Protein 8J70 (pdb70)

Solvent-accessible surface area: 10644 Å² total; per-residue (Å²): 189,36,94,36,161,24,97,88,0,64,1,50,0,46,72,33,149,8,70,0,38,24,156,76,0,98,113,10,44,139,46,97,0,0,56,17,188,92,34,128,73,24,15,0,64,67,0,3,97,114,10,57,65,48,220,62,179,60,15,34,75,11,0,86,1,43,59,87,9,0,54,32,0,27,70,53,69,50,12,41,67,2,88,170,157,190,39,96,38,137,26,97,86,0,70,1,53,2,49,77,35,156,7,78,0,36,26,171,67,1,118,116,13,49,137,46,94,0,0,51,14,173,94,34,126,79,27,14,0,65,66,0,3,97,102,9,66,66,49,233,63,178,49,14,34,72,13,0,102,1,43,57,93,20,0,92,35,0,27,56,52,53,52,6,67,72,5,95,153,109,228,270

InterPro domains:
  IPR000770 SAND domain [PF01342] (584-660)
  IPR000770 SAND domain [PS50864] (580-661)
  IPR000770 SAND domain [SM00258] (588-661)
  IPR001487 Bromodomain [PF00439] (793-835)
  IPR001487 Bromodomain [PS50014] (795-829)
  IPR001487 Bromodomain [SM00297] (756-859)
  IPR001965 Zinc finger, PHD-type [SM00249] (692-734)
  IPR004865 HSR domain [PF03172] (40-136)
  IPR004865 HSR domain [PS51414] (22-138)
  IPR010919 SAND-like domain superfamily [G3DSA:3.10.390.10] (579-674)
  IPR010919 SAND-like domain superfamily [SSF63763] (575-665)
  IPR011011 Zinc finger, FYVE/PHD-type [SSF57903] (679-740)
  IPR013083 Zinc finger, RING/FYVE/PHD-type [G3DSA:3.30.40.10] (686-739)
  IPR019786 Zinc finger, PHD-type, conserved site [PS01359] (693-733)
  IPR019787 Zinc finger, PHD-finger [PF00628] (693-733)
  IPR019787 Zinc finger, PHD-finger [PS50016] (690-736)
  IPR030411 Nuclear body protein Sp140, bromodomain [cd05501] (757-860)
  IPR036427 Bromodomain-like superfamily [G3DSA:1.20.920.10] (744-865)
  IPR036427 Bromodomain-like superfamily [SSF47370] (753-860)
  IPR043563 Nuclear body protein Sp110/Sp140/Sp140L-like [PTHR46386] (31-863)

Secondary structure (DSSP, 8-state):
---TTSSEEEEEETTEEEEEEHHHHTT-TTS--EE-TTS-EE-HHHHHHHTT-GGG--HHHHSEETTEEHHHHHHTTSS--PPP-/---TTSSEEEEEETTEEEEEEHHHHTT-TTS--EE-TTS-EE-HHHHHHHTT-GGG--HHHHSEETTEEHHHHHHTTSS--PPPPP-

Structure (mmCIF, N/CA/C/O backbone):
data_8J70
#
_entry.id   8J70
#
_cell.length_a   76.629
_cell.length_b   119.071
_cell.length_c   64.679
_cell.angle_alpha   90.00
_cell.angle_beta   90.00
_cell.angle_gamma   90.00
#
_symmetry.space_group_name_H-M   'C 2 2 21'
#
loop_
_entity.id
_entity.type
_entity.pdbx_description
1 polymer 'Nuclear body protein SP140'
2 polymer "DNA (5'-D(*GP*GP*GP*CP*GP*GP*CP*CP*GP*CP*CP*CP*T)-3')"
3 non-polymer selenourea
4 water water
#
loop_
_atom_site.group_PDB
_atom_site.id
_atom_site.type_symbol
_atom_site.label_atom_id
_atom_site.label_alt_id
_atom_site.label_comp_id
_atom_site.label_asym_id
_atom_site.label_entity_id
_atom_site.label_seq_id
_atom_site.pdbx_PDB_ins_code
_atom_site.Cartn_x
_atom_site.Cartn_y
_atom_site.Cartn_z
_atom_site.occupancy
_atom_site.B_iso_or_equiv
_atom_site.auth_seq_id
_atom_site.auth_comp_id
_atom_site.auth_asym_id
_atom_site.auth_atom_id
_atom_site.pdbx_PDB_model_num
ATOM 1 N N . THR A 1 8 ? -42.130 -15.764 -0.889 1.00 76.61 582 THR A N 1
ATOM 2 C CA . THR A 1 8 ? -42.110 -14.333 -1.176 1.00 79.15 582 THR A CA 1
ATOM 3 C C . THR A 1 8 ? -41.989 -13.512 0.111 1.00 74.36 582 THR A C 1
ATOM 4 O O . THR A 1 8 ? -42.740 -13.718 1.066 1.00 78.80 582 THR A O 1
ATOM 8 N N . VAL A 1 9 ? -41.040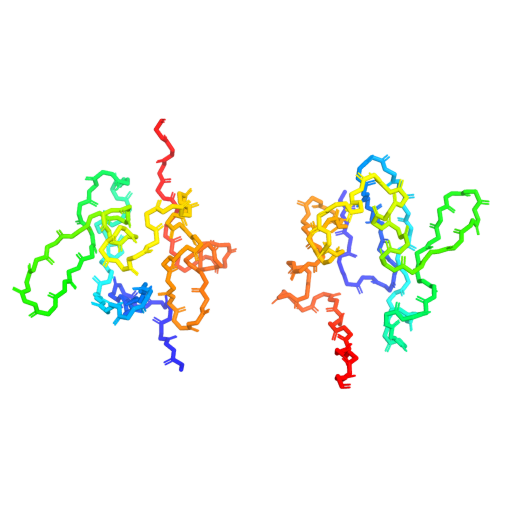 -12.578 0.119 1.00 63.08 583 VAL A N 1
ATOM 9 C CA . VAL A 1 9 ? -40.717 -11.763 1.286 1.00 54.26 583 VAL A CA 1
ATOM 10 C C . VAL A 1 9 ? -40.717 -10.296 0.873 1.00 55.71 583 VAL A C 1
ATOM 11 O O . VAL A 1 9 ? -40.217 -9.951 -0.202 1.00 59.21 583 VAL A O 1
ATOM 15 N N . ASP A 1 10 ? -41.267 -9.430 1.726 1.00 57.24 584 ASP A N 1
ATOM 16 C CA . ASP A 1 10 ? -41.233 -7.988 1.470 1.00 57.14 584 ASP A CA 1
ATOM 17 C C . ASP A 1 10 ? -39.839 -7.471 1.810 1.00 50.51 584 ASP A C 1
ATOM 18 O O . ASP A 1 10 ? -39.538 -7.129 2.951 1.00 46.14 584 ASP A O 1
ATOM 23 N N . PHE A 1 11 ? -38.976 -7.417 0.794 1.00 44.02 585 PHE A N 1
ATOM 24 C CA . PHE A 1 11 ? -37.601 -6.970 0.983 1.00 37.99 585 PHE A CA 1
ATOM 25 C C . PHE A 1 11 ? -37.518 -5.519 1.434 1.00 43.32 585 PHE A C 1
ATOM 26 O O . PHE A 1 11 ? -36.445 -5.074 1.854 1.00 47.15 585 PHE A O 1
ATOM 34 N N . LYS A 1 12 ? -38.602 -4.763 1.323 1.00 45.06 586 LYS A N 1
ATOM 35 C CA . LYS A 1 12 ? -38.583 -3.362 1.712 1.00 44.53 586 LYS A CA 1
ATOM 36 C C . LYS A 1 12 ? -39.023 -3.146 3.153 1.00 45.64 586 LYS A C 1
ATOM 37 O O . LYS A 1 12 ? -39.086 -1.993 3.596 1.00 53.18 586 LYS A O 1
ATOM 43 N N . ALA A 1 13 ? -39.334 -4.222 3.895 1.00 40.74 587 ALA A N 1
ATOM 44 C CA . ALA A 1 13 ? -39.707 -4.076 5.297 1.00 48.73 587 ALA A CA 1
ATOM 45 C C . ALA A 1 13 ? -38.486 -3.753 6.156 1.00 53.24 587 ALA A C 1
ATOM 46 O O . ALA A 1 13 ? -37.381 -4.225 5.881 1.00 57.64 587 ALA A O 1
ATOM 48 N N . PRO A 1 14 ? -38.664 -2.966 7.219 1.00 50.51 588 PRO A N 1
ATOM 49 C CA . PRO A 1 14 ? -37.536 -2.700 8.125 1.00 41.86 588 PRO A CA 1
ATOM 50 C C . PRO A 1 14 ? -37.113 -3.910 8.930 1.00 45.02 588 PRO A C 1
ATOM 51 O O . PRO A 1 14 ? -35.994 -3.929 9.459 1.00 48.72 588 PRO A O 1
ATOM 55 N N . LEU A 1 15 ? -37.989 -4.892 9.074 1.00 34.25 589 LEU A N 1
ATOM 56 C CA . LEU A 1 15 ? -37.691 -6.141 9.747 1.00 31.04 589 LEU A CA 1
ATOM 57 C C . LEU A 1 15 ? -37.722 -7.223 8.681 1.00 44.50 589 LEU A C 1
ATOM 58 O O . LEU A 1 15 ? -38.689 -7.312 7.916 1.00 53.83 589 LEU A O 1
ATOM 63 N N . LEU A 1 16 ? -36.669 -8.025 8.607 1.00 32.29 590 LEU A N 1
ATOM 64 C CA . LEU A 1 16 ? -36.601 -9.027 7.550 1.00 27.01 590 LEU A CA 1
ATOM 65 C C . LEU A 1 16 ? -36.412 -10.413 8.160 1.00 27.57 590 LEU A C 1
ATOM 66 O O . LEU A 1 16 ? -35.499 -10.599 8.970 1.00 30.47 590 LEU A O 1
ATOM 71 N N . PRO A 1 17 ? -37.222 -11.402 7.789 1.00 29.60 591 PRO A N 1
ATOM 72 C CA . PRO A 1 17 ? -36.948 -12.785 8.218 1.00 28.49 591 PRO A CA 1
ATOM 73 C C . PRO A 1 17 ? -35.739 -13.339 7.478 1.00 33.44 591 PRO A C 1
ATOM 74 O O . PRO A 1 17 ? -35.727 -13.406 6.245 1.00 35.68 591 PRO A O 1
ATOM 78 N N . VAL A 1 18 ? -34.709 -13.720 8.225 1.00 28.88 592 VAL A N 1
ATOM 79 C CA . VAL A 1 18 ? -33.513 -14.290 7.615 1.00 25.19 592 VAL A CA 1
ATOM 80 C C . VAL A 1 18 ? -33.301 -15.713 8.124 1.00 31.18 592 VAL A C 1
ATOM 81 O O . VAL A 1 18 ? -33.875 -16.135 9.132 1.00 30.35 592 VAL A O 1
ATOM 85 N N . THR A 1 19 ? -32.465 -16.460 7.401 1.00 26.85 593 THR A N 1
ATOM 86 C CA . THR A 1 19 ? -32.152 -17.835 7.758 1.00 27.61 593 THR A CA 1
ATOM 87 C C . THR A 1 19 ? -30.665 -18.079 7.575 1.00 31.95 593 THR A C 1
ATOM 88 O O . THR A 1 19 ? -29.990 -17.422 6.779 1.00 31.16 593 THR A O 1
ATOM 92 N N . CYS A 1 20 ? -30.149 -19.045 8.323 1.00 27.33 594 CYS A N 1
ATOM 93 C CA . CYS A 1 20 ? -28.796 -19.509 8.058 1.00 26.75 594 CYS A CA 1
ATOM 94 C C . CYS A 1 20 ? -28.733 -20.942 8.549 1.00 33.11 594 CYS A C 1
ATOM 95 O O . CYS A 1 20 ? -28.968 -21.196 9.735 1.00 32.25 594 CYS A O 1
ATOM 98 N N . GLY A 1 21 ? -28.493 -21.885 7.636 1.00 29.87 595 GLY A N 1
ATOM 99 C CA . GLY A 1 21 ? -28.624 -23.270 8.070 1.00 34.54 595 GLY A CA 1
ATOM 100 C C . GLY A 1 21 ? -30.061 -23.504 8.494 1.00 38.61 595 GLY A C 1
ATOM 101 O O . GLY A 1 21 ? -30.999 -22.985 7.886 1.00 44.60 595 GLY A O 1
ATOM 102 N N . GLY A 1 22 ? -30.251 -24.265 9.561 1.00 43.71 596 GLY A N 1
ATOM 103 C CA . GLY A 1 22 ? -31.621 -24.429 10.008 1.00 48.89 596 GLY A CA 1
ATOM 104 C C . GLY A 1 22 ? -32.188 -23.306 10.854 1.00 43.54 596 GLY A C 1
ATOM 105 O O . GLY A 1 22 ? -33.339 -23.392 11.293 1.00 45.82 596 GLY A O 1
ATOM 106 N N . VAL A 1 23 ? -31.427 -22.239 11.078 1.00 31.87 597 VAL A N 1
ATOM 107 C CA . VAL A 1 23 ? -31.765 -21.245 12.095 1.00 29.89 597 VAL A CA 1
ATOM 108 C C . VAL A 1 23 ? -32.480 -20.086 11.432 1.00 34.38 597 VAL A C 1
ATOM 109 O O . VAL A 1 23 ? -32.051 -19.624 10.366 1.00 31.05 597 VAL A O 1
ATOM 113 N N . LYS A 1 24 ? -33.547 -19.594 12.078 1.00 28.78 598 LYS A N 1
ATOM 114 C CA . LYS A 1 24 ? -34.311 -18.440 11.611 1.00 30.87 598 LYS A CA 1
ATOM 115 C C . LYS A 1 24 ? -34.177 -17.283 12.594 1.00 30.80 598 LYS A C 1
ATOM 116 O O . LYS A 1 24 ? -33.955 -17.490 13.786 1.00 29.63 598 LYS A O 1
ATOM 122 N N . GLY A 1 25 ? -34.327 -16.063 12.093 1.00 24.91 599 GLY A N 1
ATOM 123 C CA . GLY A 1 25 ? -34.336 -14.915 12.985 1.00 21.55 599 GLY A CA 1
ATOM 124 C C . GLY A 1 25 ? -34.833 -13.725 12.198 1.00 24.20 599 GLY A C 1
ATOM 125 O O . GLY A 1 25 ? -35.131 -13.831 11.007 1.00 27.73 599 GLY A O 1
ATOM 126 N N . ILE A 1 26 ? -34.978 -12.598 12.896 1.00 23.10 600 ILE A N 1
ATOM 127 C CA . ILE A 1 26 ? -35.444 -11.358 12.286 1.00 26.61 600 ILE A CA 1
ATOM 128 C C . ILE A 1 26 ? -34.266 -10.392 12.248 1.00 28.27 600 ILE A C 1
ATOM 129 O O . ILE A 1 26 ? -33.651 -10.112 13.282 1.00 27.18 600 ILE A O 1
ATOM 134 N N . LEU A 1 27 ? -33.945 -9.889 11.058 1.00 28.36 601 LEU A N 1
ATOM 135 C CA . LEU A 1 27 ? -32.899 -8.897 10.895 1.00 27.46 601 LEU A CA 1
ATOM 136 C C . LEU A 1 27 ? -33.519 -7.511 10.983 1.00 33.77 601 LEU A C 1
ATOM 137 O O . LEU A 1 27 ? -34.462 -7.201 10.246 1.00 31.50 601 LEU A O 1
ATOM 142 N N . HIS A 1 28 ? -32.953 -6.678 11.844 1.00 25.92 602 HIS A N 1
ATOM 143 C CA . HIS A 1 28 ? -33.387 -5.299 12.049 1.00 30.69 602 HIS A CA 1
ATOM 144 C C . HIS A 1 28 ? -32.494 -4.389 11.204 1.00 28.54 602 HIS A C 1
ATOM 145 O O . HIS A 1 28 ? -31.316 -4.195 11.515 1.00 32.35 602 HIS A O 1
ATOM 152 N N . LYS A 1 29 ? -33.053 -3.853 10.113 1.00 30.15 603 LYS A N 1
ATOM 153 C CA . LYS A 1 29 ? -32.255 -3.047 9.192 1.00 31.70 603 LYS A CA 1
ATOM 154 C C . LYS A 1 29 ? -31.610 -1.852 9.881 1.00 37.81 603 LYS A C 1
ATOM 155 O O . LYS A 1 29 ? -30.462 -1.506 9.578 1.00 37.86 603 LYS A O 1
ATOM 161 N N . LYS A 1 30 ? -32.340 -1.174 10.779 1.00 37.69 604 LYS A N 1
ATOM 162 C CA . LYS A 1 30 ? -31.767 0.031 11.369 1.00 43.26 604 LYS A CA 1
ATOM 163 C C . LYS A 1 30 ? -30.602 -0.304 12.286 1.00 38.06 604 LYS A C 1
ATOM 164 O O . LYS A 1 30 ? -29.711 0.529 12.486 1.00 39.11 604 LYS A O 1
ATOM 170 N N . LYS A 1 31 ? -30.580 -1.515 12.844 1.00 33.87 605 LYS A N 1
ATOM 171 C CA . LYS A 1 31 ? -29.405 -1.908 13.604 1.00 39.07 605 LYS A CA 1
ATOM 172 C C . LYS A 1 31 ? -28.254 -2.287 12.677 1.00 38.73 605 LYS A C 1
ATOM 173 O O . LYS A 1 31 ? -27.103 -1.911 12.932 1.00 33.63 605 LYS A O 1
ATOM 179 N N . LEU A 1 32 ? -28.545 -2.995 11.580 1.00 32.24 606 LEU A N 1
ATOM 180 C CA . LEU A 1 32 ? -27.483 -3.388 10.662 1.00 34.29 606 LEU A CA 1
ATOM 181 C C . LEU A 1 32 ? -26.743 -2.172 10.123 1.00 37.11 606 LEU A C 1
ATOM 182 O O . LEU A 1 32 ? -25.509 -2.189 10.022 1.00 34.38 606 LEU A O 1
ATOM 187 N N . GLN A 1 33 ? -27.488 -1.119 9.751 1.00 35.22 607 GLN A N 1
ATOM 188 C CA . GLN A 1 33 ? -26.927 0.135 9.251 1.00 38.84 607 GLN A CA 1
ATOM 189 C C . GLN A 1 33 ? -25.749 0.614 10.081 1.00 42.62 607 GLN A C 1
ATOM 190 O O . GLN A 1 33 ? -24.858 1.304 9.564 1.00 42.66 607 GLN A O 1
ATOM 196 N N . GLN A 1 34 ? -25.786 0.338 11.385 1.00 40.52 608 GLN A N 1
ATOM 197 C CA . GLN A 1 34 ? -24.841 0.962 12.308 1.00 36.12 608 GLN A CA 1
ATOM 198 C C . GLN A 1 34 ? -23.448 0.366 12.183 1.00 43.40 608 GLN A C 1
ATOM 199 O O . GLN A 1 34 ? -22.472 1.035 12.523 1.00 48.78 608 GLN A O 1
ATOM 205 N N . GLY A 1 35 ? -23.332 -0.853 11.680 1.00 39.33 609 GLY A N 1
ATOM 206 C CA . GLY A 1 35 ? -22.043 -1.500 11.515 1.00 38.14 609 GLY A CA 1
ATOM 207 C C . GLY A 1 35 ? -22.121 -2.984 11.822 1.00 36.83 609 GLY A C 1
ATOM 208 O O . GLY A 1 35 ? -23.047 -3.469 12.476 1.00 36.15 609 GLY A O 1
ATOM 209 N N . ILE A 1 36 ? -21.103 -3.718 11.356 1.00 39.74 610 ILE A N 1
ATOM 210 C CA . ILE A 1 36 ? -21.101 -5.177 11.469 1.00 37.69 610 ILE A CA 1
ATOM 211 C C . ILE A 1 36 ? -20.860 -5.691 12.879 1.00 43.81 610 ILE A C 1
ATOM 212 O O . ILE A 1 36 ? -21.098 -6.876 13.137 1.00 39.18 610 ILE A O 1
ATOM 217 N N . LEU A 1 37 ? -20.374 -4.857 13.799 1.00 41.99 611 LEU A N 1
ATOM 218 C CA . LEU A 1 37 ? -20.224 -5.296 15.183 1.00 44.21 611 LEU A CA 1
ATOM 219 C C . LEU A 1 37 ? -21.495 -5.115 16.006 1.00 39.96 611 LEU A C 1
ATOM 220 O O . LEU A 1 37 ? -21.522 -5.520 17.174 1.00 44.42 611 LEU A O 1
ATOM 225 N N . VAL A 1 38 ? -22.528 -4.499 15.434 1.00 37.54 612 VAL A N 1
ATOM 226 C CA . VAL A 1 38 ? -23.788 -4.291 16.130 1.00 31.89 612 VAL A CA 1
ATOM 227 C C . VAL A 1 38 ? -24.652 -5.536 16.000 1.00 39.64 612 VAL A C 1
ATOM 228 O O . VAL A 1 38 ? -24.768 -6.132 14.917 1.00 40.96 612 VAL A O 1
ATOM 232 N N . LYS A 1 39 ? -25.253 -5.939 17.114 1.00 32.39 613 LYS A N 1
ATOM 233 C CA . LYS A 1 39 ? -26.200 -7.047 17.103 1.00 34.99 613 LYS A CA 1
ATOM 234 C C . LYS A 1 39 ? -27.487 -6.608 16.416 1.00 38.67 613 LYS A C 1
ATOM 235 O O . LYS A 1 39 ? -28.143 -5.655 16.854 1.00 39.15 613 LYS A O 1
ATOM 241 N N . CYS A 1 40 ? -27.830 -7.264 15.301 1.00 31.84 614 CYS A N 1
ATOM 242 C CA . CYS A 1 40 ? -28.977 -6.836 14.524 1.00 31.47 614 CYS A CA 1
ATOM 243 C C . CYS A 1 40 ? -29.945 -7.957 14.166 1.00 33.07 614 CYS A C 1
ATOM 244 O O . CYS A 1 40 ? -30.949 -7.682 13.509 1.00 30.89 614 CYS A O 1
ATOM 247 N N . ILE A 1 41 ? -29.689 -9.195 14.575 1.00 27.44 615 ILE A N 1
ATOM 248 C CA . ILE A 1 41 ? -30.572 -10.321 14.278 1.00 25.57 615 ILE A CA 1
ATOM 249 C C . ILE A 1 41 ? -31.018 -10.927 15.602 1.00 28.69 615 ILE A C 1
ATOM 250 O O . ILE A 1 41 ? -30.183 -11.309 16.431 1.00 29.06 615 ILE A O 1
ATOM 255 N N . GLN A 1 42 ? -32.325 -11.036 15.783 1.00 29.43 616 GLN A N 1
ATOM 256 C CA . GLN A 1 42 ? -32.920 -11.556 17.007 1.00 22.96 616 GLN A CA 1
ATOM 257 C C . GLN A 1 42 ? -33.645 -12.857 16.707 1.00 26.80 616 GLN A C 1
ATOM 258 O O . GLN A 1 42 ? -34.421 -12.932 15.754 1.00 28.61 616 GLN A O 1
ATOM 264 N N . THR A 1 43 ? -33.375 -13.888 17.516 1.00 28.71 617 THR A N 1
ATOM 265 C CA . THR A 1 43 ? -34.070 -15.147 17.382 1.00 28.30 617 THR A CA 1
ATOM 266 C C . THR A 1 43 ? -35.261 -15.175 18.332 1.00 32.70 617 THR A C 1
ATOM 267 O O . THR A 1 43 ? -35.438 -14.284 19.168 1.00 34.61 617 THR A O 1
ATOM 271 N N . GLU A 1 44 ? -36.065 -16.237 18.211 1.00 26.80 618 GLU A N 1
ATOM 272 C CA . GLU A 1 44 ? -37.376 -16.273 18.852 1.00 31.33 618 GLU A CA 1
ATOM 273 C C . GLU A 1 44 ? -37.284 -16.361 20.365 1.00 33.60 618 GLU A C 1
ATOM 274 O O . GLU A 1 44 ? -38.279 -16.088 21.044 1.00 33.76 618 GLU A O 1
ATOM 280 N N . ASP A 1 45 ? -36.131 -16.740 20.899 1.00 32.12 619 ASP A N 1
ATOM 281 C CA . ASP A 1 45 ? -35.919 -16.719 22.344 1.00 38.92 619 ASP A CA 1
ATOM 282 C C . ASP A 1 45 ? -35.458 -15.359 22.834 1.00 38.36 619 ASP A C 1
ATOM 283 O O . ASP A 1 45 ? -35.164 -15.213 24.019 1.00 32.93 619 ASP A O 1
ATOM 288 N N . GLY A 1 46 ? -35.374 -14.372 21.944 1.00 31.69 620 GLY A N 1
ATOM 289 C CA . GLY A 1 46 ? -34.965 -13.034 22.301 1.00 26.34 620 GLY A CA 1
ATOM 290 C C . GLY A 1 46 ? -33.480 -12.758 22.201 1.00 28.98 620 GLY A C 1
ATOM 291 O O . GLY A 1 46 ? -33.067 -11.607 22.398 1.00 29.55 620 GLY A O 1
ATOM 292 N N . LYS A 1 47 ? -32.663 -13.767 21.924 1.00 27.68 621 LYS A N 1
ATOM 293 C CA . LYS A 1 47 ? -31.225 -13.563 21.852 1.00 32.34 621 LYS A CA 1
ATOM 294 C C . LYS A 1 47 ? -30.855 -12.775 20.602 1.00 30.77 621 LYS A C 1
ATOM 295 O O . LYS A 1 47 ? -31.489 -12.911 19.556 1.00 28.44 621 LYS A O 1
ATOM 301 N N . TRP A 1 48 ? -29.782 -11.994 20.707 1.00 29.82 622 TRP A N 1
ATOM 302 C CA . TRP A 1 48 ? -29.336 -11.122 19.622 1.00 32.13 622 TRP A CA 1
ATOM 303 C C . TRP A 1 48 ? -27.983 -11.573 19.091 1.00 28.23 622 TRP A C 1
ATOM 304 O O . TRP A 1 48 ? -27.120 -12.034 19.849 1.00 34.43 622 TRP A O 1
ATOM 315 N N . PHE A 1 49 ? -27.786 -11.368 17.785 1.00 31.50 623 PHE A N 1
ATOM 316 C CA . PHE A 1 49 ? -26.601 -11.806 17.071 1.00 27.66 623 PHE A CA 1
ATOM 317 C C . PHE A 1 49 ? -26.156 -10.713 16.106 1.00 26.82 623 PHE A C 1
ATOM 318 O O . PHE A 1 49 ? -26.993 -10.081 15.452 1.00 29.10 623 PHE A O 1
ATOM 326 N N . THR A 1 50 ? -24.845 -10.528 15.985 1.00 30.10 624 THR A N 1
ATOM 327 C CA . THR A 1 50 ? -24.310 -9.833 14.824 1.00 29.84 624 THR A CA 1
ATOM 328 C C . THR A 1 50 ? -24.447 -10.750 13.606 1.00 28.72 624 THR A C 1
ATOM 329 O O . THR A 1 50 ? -24.733 -11.936 13.744 1.00 30.48 624 THR A O 1
ATOM 333 N N . PRO A 1 51 ? -24.261 -10.225 12.389 1.00 30.68 625 PRO A N 1
ATOM 334 C CA . PRO A 1 51 ? -24.328 -11.111 11.208 1.00 32.75 625 PRO A CA 1
ATOM 335 C C . PRO A 1 51 ? -23.366 -12.277 11.288 1.00 33.02 625 PRO A C 1
ATOM 336 O O . PRO A 1 51 ? -23.750 -13.422 11.010 1.00 31.15 625 PRO A O 1
ATOM 340 N N . THR A 1 52 ? -22.117 -12.027 11.679 1.00 29.90 626 THR A N 1
ATOM 341 C CA . THR A 1 52 ? -21.174 -13.138 11.731 1.00 31.82 626 THR A CA 1
ATOM 342 C C . THR A 1 52 ? -21.505 -14.105 12.866 1.00 34.13 626 THR A C 1
ATOM 343 O O . THR A 1 52 ? -21.335 -15.320 12.713 1.00 31.64 626 THR A O 1
ATOM 347 N N . GLU A 1 53 ? -22.006 -13.601 13.993 1.00 30.22 627 GLU A N 1
ATOM 348 C CA . GLU A 1 53 ? -22.434 -14.508 15.064 1.00 29.32 627 GLU A CA 1
ATOM 349 C C . GLU A 1 53 ? -23.600 -15.378 14.624 1.00 29.06 627 GLU A C 1
ATOM 350 O O . GLU A 1 53 ? -23.726 -16.527 15.063 1.00 29.54 627 GLU A O 1
ATOM 356 N N . PHE A 1 54 ? -24.480 -14.832 13.783 1.00 27.32 628 PHE A N 1
ATOM 357 C CA . PHE A 1 54 ? -25.595 -15.598 13.246 1.00 29.10 628 PHE A CA 1
ATOM 358 C C . PHE A 1 54 ? -25.110 -16.618 12.223 1.00 29.74 628 PHE A C 1
ATOM 359 O O . PHE A 1 54 ? -25.670 -17.714 12.129 1.00 28.00 628 PHE A O 1
ATOM 367 N N . GLU A 1 55 ? -24.071 -16.275 11.460 1.00 30.43 629 GLU A N 1
ATOM 368 C CA . GLU A 1 55 ? -23.458 -17.236 10.554 1.00 31.60 629 GLU A CA 1
ATOM 369 C C . GLU A 1 55 ? -22.937 -18.436 11.328 1.00 34.97 629 GLU A C 1
ATOM 370 O O . GLU A 1 55 ? -23.134 -19.587 10.922 1.00 30.32 629 GLU A O 1
ATOM 376 N N . ILE A 1 56 ? -22.269 -18.174 12.452 1.00 30.23 630 ILE A N 1
ATOM 377 C CA . ILE A 1 56 ? -21.742 -19.252 13.289 1.00 28.23 630 ILE A CA 1
ATOM 378 C C . ILE A 1 56 ? -22.880 -20.090 13.855 1.00 34.33 630 ILE A C 1
ATOM 379 O O . ILE A 1 56 ? -22.824 -21.327 13.869 1.00 32.92 630 ILE A O 1
ATOM 384 N N . LYS A 1 57 ? -23.903 -19.423 14.381 1.00 29.69 631 LYS A N 1
ATOM 385 C CA . LYS A 1 57 ? -25.035 -20.120 14.984 1.00 32.23 631 LYS A CA 1
ATOM 386 C C . LYS A 1 57 ? -25.703 -21.052 13.986 1.00 33.20 631 LYS A C 1
ATOM 387 O O . LYS A 1 57 ? -26.143 -22.151 14.341 1.00 31.05 631 LYS A O 1
ATOM 393 N N . GLY A 1 58 ? -25.797 -20.631 12.732 1.00 33.09 632 GLY A N 1
ATOM 394 C CA . GLY A 1 58 ? -26.391 -21.508 11.749 1.00 26.79 632 GLY A CA 1
ATOM 395 C C . GLY A 1 58 ? -25.495 -22.576 11.167 1.00 38.24 632 GLY A C 1
ATOM 396 O O . GLY A 1 58 ? -25.885 -23.225 10.196 1.00 38.97 632 GLY A O 1
ATOM 397 N N . GLY A 1 59 ? -24.295 -22.760 11.694 1.00 32.83 633 GLY A N 1
ATOM 398 C CA . GLY A 1 59 ? -23.422 -23.826 11.254 1.00 38.48 633 GLY A CA 1
ATOM 399 C C . GLY A 1 59 ? -22.492 -23.472 10.122 1.00 37.41 633 GLY A C 1
ATOM 400 O O . GLY A 1 59 ? -21.875 -24.378 9.544 1.00 37.22 633 GLY A O 1
ATOM 401 N N . HIS A 1 60 ? -22.371 -22.188 9.781 1.00 33.15 634 HIS A N 1
ATOM 402 C CA . HIS A 1 60 ? -21.597 -21.731 8.631 1.00 31.19 634 HIS A CA 1
ATOM 403 C C . HIS A 1 60 ? -20.352 -20.972 9.051 1.00 42.07 634 HIS A C 1
ATOM 404 O O . HIS A 1 60 ? -19.866 -20.129 8.293 1.00 34.11 634 HIS A O 1
ATOM 411 N N . ALA A 1 61 ? -19.853 -21.227 10.270 1.00 32.34 635 ALA A N 1
ATOM 412 C CA . ALA A 1 61 ? -18.610 -20.603 10.709 1.00 36.89 635 ALA A CA 1
ATOM 413 C C . ALA A 1 61 ? -17.520 -20.694 9.645 1.00 42.52 635 ALA A C 1
ATOM 414 O O . ALA A 1 61 ? -16.805 -19.717 9.399 1.00 41.76 635 ALA A O 1
ATOM 416 N N . ARG A 1 62 ? -17.377 -21.858 8.998 1.00 34.52 636 ARG A N 1
ATOM 417 C CA . ARG A 1 62 ? -16.251 -22.068 8.103 1.00 31.08 636 ARG A CA 1
ATOM 418 C C . ARG A 1 62 ? -16.413 -21.347 6.769 1.00 30.61 636 ARG A C 1
ATOM 419 O O . ARG A 1 62 ? -15.429 -21.248 6.035 1.00 35.89 636 ARG A O 1
ATOM 427 N N . SER A 1 63 ? -17.601 -20.801 6.470 1.00 32.89 637 SER A N 1
ATOM 428 C CA . SER A 1 63 ? -17.779 -20.069 5.211 1.00 39.63 637 SER A CA 1
ATOM 429 C C . SER A 1 63 ? -17.163 -18.675 5.253 1.00 41.87 637 SER A C 1
ATOM 430 O O . SER A 1 63 ? -16.771 -18.139 4.207 1.00 37.31 637 SER A O 1
ATOM 433 N N . LYS A 1 64 ? -17.090 -18.056 6.429 1.00 34.27 638 LYS A N 1
ATOM 434 C CA . LYS A 1 64 ? -16.449 -16.747 6.573 1.00 34.42 638 LYS A CA 1
ATOM 435 C C . LYS A 1 64 ? -16.995 -15.746 5.558 1.00 32.02 638 LYS A C 1
ATOM 436 O O . LYS A 1 64 ? -16.250 -15.022 4.895 1.00 38.77 638 LYS A O 1
ATOM 442 N N . ASN A 1 65 ? -18.321 -15.687 5.446 1.00 28.66 639 ASN A N 1
ATOM 443 C CA . ASN A 1 65 ? -18.916 -14.683 4.553 1.00 32.49 639 ASN A CA 1
ATOM 444 C C . ASN A 1 65 ? -20.402 -14.557 4.893 1.00 30.98 639 ASN A C 1
ATOM 445 O O . ASN A 1 65 ? -21.243 -15.188 4.255 1.00 30.59 639 ASN A O 1
ATOM 450 N N . TRP A 1 66 ? -20.709 -13.710 5.880 1.00 30.91 640 TRP A N 1
ATOM 451 C CA . TRP A 1 66 ? -22.087 -13.648 6.349 1.00 31.52 640 TRP A CA 1
ATOM 452 C C . TRP A 1 66 ? -23.013 -13.058 5.291 1.00 31.67 640 TRP A C 1
ATOM 453 O O . TRP A 1 66 ? -24.203 -13.394 5.259 1.00 29.29 640 TRP A O 1
ATOM 464 N N . ARG A 1 67 ? -22.495 -12.192 4.408 1.00 30.94 641 ARG A N 1
ATOM 465 C CA . ARG A 1 67 ? -23.324 -11.672 3.327 1.00 25.69 641 ARG A CA 1
ATOM 466 C C . ARG A 1 67 ? -23.767 -12.762 2.350 1.00 29.43 641 ARG A C 1
ATOM 467 O O . ARG A 1 67 ? -24.739 -12.556 1.618 1.00 35.12 641 ARG A O 1
ATOM 475 N N . LEU A 1 68 ? -23.068 -13.895 2.294 1.00 27.90 642 LEU A N 1
ATOM 476 C CA . LEU A 1 68 ? -23.512 -15.004 1.445 1.00 28.36 642 LEU A CA 1
ATOM 477 C C . LEU A 1 68 ? -24.173 -16.137 2.240 1.00 35.14 642 LEU A C 1
ATOM 478 O O . LEU A 1 68 ? -25.108 -16.778 1.733 1.00 34.15 642 LEU A O 1
ATOM 483 N N . SER A 1 69 ? -23.721 -16.368 3.478 1.00 36.25 643 SER A N 1
ATOM 484 C CA . SER A 1 69 ? -24.251 -17.450 4.310 1.00 30.79 643 SER A CA 1
ATOM 485 C C . SER A 1 69 ? -25.653 -17.140 4.821 1.00 30.50 643 SER A C 1
ATOM 486 O O . SER A 1 69 ? -26.486 -18.045 4.960 1.00 34.92 643 SER A O 1
ATOM 489 N N . VAL A 1 70 ? -25.923 -15.885 5.166 1.00 26.33 644 VAL A N 1
ATOM 490 C CA . VAL A 1 70 ? -27.241 -15.506 5.669 1.00 26.09 644 VAL A CA 1
ATOM 491 C C . VAL A 1 70 ? -28.162 -15.207 4.495 1.00 34.35 644 VAL A C 1
ATOM 492 O O . VAL A 1 70 ? -27.792 -14.477 3.564 1.00 31.90 644 VAL A O 1
ATOM 496 N N . ARG A 1 71 ? -29.368 -15.759 4.537 1.00 30.88 645 ARG A N 1
ATOM 497 C CA . ARG A 1 71 ? -30.289 -15.678 3.414 1.00 33.51 645 ARG A CA 1
ATOM 498 C C . ARG A 1 71 ? -31.567 -14.953 3.812 1.00 32.90 645 ARG A C 1
ATOM 499 O O . ARG A 1 71 ? -31.966 -14.943 4.985 1.00 30.30 645 ARG A O 1
ATOM 507 N N . CYS A 1 72 ? -32.204 -14.333 2.821 1.00 28.66 646 CYS A N 1
ATOM 508 C CA . CYS A 1 72 ? -33.540 -13.776 2.998 1.00 29.62 646 CYS A CA 1
ATOM 509 C C . CYS A 1 72 ? -34.331 -14.042 1.732 1.00 36.35 646 CYS A C 1
ATOM 510 O O . CYS A 1 72 ? -33.900 -13.649 0.648 1.00 33.49 646 CYS A O 1
ATOM 513 N N . GLY A 1 73 ? -35.480 -14.695 1.872 1.00 32.82 647 GLY A N 1
ATOM 514 C CA . GLY A 1 73 ? -36.253 -15.068 0.707 1.00 43.41 647 GLY A CA 1
ATOM 515 C C . GLY A 1 73 ? -35.491 -15.954 -0.248 1.00 48.24 647 GLY A C 1
ATOM 516 O O . GLY A 1 73 ? -35.745 -15.911 -1.451 1.00 53.66 647 GLY A O 1
ATOM 517 N N . GLY A 1 74 ? -34.564 -16.772 0.260 1.00 46.34 648 GLY A N 1
ATOM 518 C CA . GLY A 1 74 ? -33.738 -17.616 -0.581 1.00 52.10 648 GLY A CA 1
ATOM 519 C C . GLY A 1 74 ? -32.503 -16.957 -1.156 1.00 55.49 648 GLY A C 1
ATOM 520 O O . GLY A 1 74 ? -31.594 -17.664 -1.606 1.00 61.96 648 GLY A O 1
ATOM 521 N N . TRP A 1 75 ? -32.429 -15.631 -1.147 1.00 40.33 649 TRP A N 1
ATOM 522 C CA . TRP A 1 75 ? -31.294 -14.882 -1.656 1.00 39.50 649 TRP A CA 1
ATOM 523 C C . TRP A 1 75 ? -30.263 -14.638 -0.564 1.00 36.92 649 TRP A C 1
ATOM 524 O O . TRP A 1 75 ? -30.621 -14.373 0.590 1.00 29.61 649 TRP A O 1
ATOM 535 N N . PRO A 1 76 ? -28.977 -14.627 -0.908 1.00 36.07 650 PRO A N 1
ATOM 536 C CA . PRO A 1 76 ? -27.990 -14.091 0.036 1.00 31.59 650 PRO A CA 1
ATOM 537 C C . PRO A 1 76 ? -28.299 -12.638 0.328 1.00 33.11 650 PRO A C 1
ATOM 538 O O . PRO A 1 76 ? -28.833 -11.920 -0.522 1.00 33.84 650 PRO A O 1
ATOM 542 N N . LEU A 1 77 ? -27.932 -12.197 1.538 1.00 33.34 651 LEU A N 1
ATOM 543 C CA . LEU A 1 77 ? -28.082 -10.779 1.851 1.00 34.33 651 LEU A CA 1
ATOM 544 C C . LEU A 1 77 ? -27.354 -9.906 0.837 1.00 32.12 651 LEU A C 1
ATOM 545 O O . LEU A 1 77 ? -27.766 -8.768 0.594 1.00 33.23 651 LEU A O 1
ATOM 550 N N . ARG A 1 78 ? -26.259 -10.418 0.262 1.00 37.05 652 ARG A N 1
ATOM 551 C CA . ARG A 1 78 ? -25.514 -9.671 -0.749 1.00 36.09 652 ARG A CA 1
ATOM 552 C C . ARG A 1 78 ? -26.422 -9.237 -1.890 1.00 39.47 652 ARG A C 1
ATOM 553 O O . ARG A 1 78 ? -26.247 -8.149 -2.457 1.00 40.72 652 ARG A O 1
ATOM 561 N N . TRP A 1 79 ? -27.394 -10.076 -2.249 1.00 35.97 653 TRP A N 1
ATOM 562 C CA . TRP A 1 79 ? -28.281 -9.748 -3.369 1.00 41.25 653 TRP A CA 1
ATOM 563 C C . TRP A 1 79 ? -29.190 -8.575 -3.014 1.00 37.75 653 TRP A C 1
ATOM 564 O O . TRP A 1 79 ? -29.401 -7.671 -3.830 1.00 39.80 653 TRP A O 1
ATOM 575 N N . LEU A 1 80 ? -29.735 -8.581 -1.791 1.00 35.88 654 LEU A N 1
ATOM 576 C CA . LEU A 1 80 ? -30.551 -7.462 -1.328 1.00 36.88 654 LEU A CA 1
ATOM 577 C C . LEU A 1 80 ? -29.750 -6.169 -1.269 1.00 39.93 654 LEU A C 1
ATOM 578 O O . LEU A 1 80 ? -30.289 -5.084 -1.533 1.00 40.38 654 LEU A O 1
ATOM 583 N N . MET A 1 81 ? -28.462 -6.255 -0.945 1.00 37.74 655 MET A N 1
ATOM 584 C CA . MET A 1 81 ? -27.624 -5.058 -0.990 1.00 40.88 655 MET A CA 1
ATOM 585 C C . MET A 1 81 ? -27.421 -4.583 -2.424 1.00 41.26 655 MET A C 1
ATOM 586 O O . MET A 1 81 ? -27.540 -3.385 -2.715 1.00 44.59 655 MET A O 1
ATOM 591 N N . GLU A 1 82 ? -27.104 -5.505 -3.336 1.00 43.90 656 GLU A N 1
ATOM 592 C CA . GLU A 1 82 ? -26.896 -5.133 -4.734 1.00 43.84 656 GLU A CA 1
ATOM 593 C C . GLU A 1 82 ? -28.145 -4.527 -5.356 1.00 45.14 656 GLU A C 1
ATOM 594 O O . GLU A 1 82 ? -28.043 -3.750 -6.312 1.00 54.45 656 GLU A O 1
ATOM 600 N N . ASN A 1 83 ? -29.325 -4.868 -4.850 1.00 43.21 657 ASN A N 1
ATOM 601 C CA . ASN A 1 83 ? -30.577 -4.385 -5.413 1.00 49.79 657 ASN A CA 1
ATOM 602 C C . ASN A 1 83 ? -31.239 -3.299 -4.568 1.00 50.98 657 ASN A C 1
ATOM 603 O O . ASN A 1 83 ? -32.411 -2.971 -4.803 1.00 55.95 657 ASN A O 1
ATOM 608 N N . GLY A 1 84 ? -30.507 -2.703 -3.629 1.00 47.77 658 GLY A N 1
ATOM 609 C CA . GLY A 1 84 ? -30.985 -1.516 -2.937 1.00 56.59 658 GLY A CA 1
ATOM 610 C C . GLY A 1 84 ? -32.027 -1.727 -1.858 1.00 55.33 658 GLY A C 1
ATOM 611 O O . GLY A 1 84 ? -32.802 -0.807 -1.561 1.00 52.50 658 GLY A O 1
ATOM 612 N N . PHE A 1 85 ? -32.065 -2.911 -1.250 1.00 42.71 659 PHE A N 1
ATOM 613 C CA . PHE A 1 85 ? -33.045 -3.221 -0.224 1.00 43.12 659 PHE A CA 1
ATOM 614 C C . PHE A 1 85 ? -32.428 -3.331 1.156 1.00 44.15 659 PHE A C 1
ATOM 615 O O . PHE A 1 85 ? -33.157 -3.495 2.141 1.00 47.40 659 PHE A O 1
ATOM 623 N N . LEU A 1 86 ? -31.107 -3.249 1.255 1.00 39.44 660 LEU A N 1
ATOM 624 C CA . LEU A 1 86 ? -30.467 -3.493 2.520 1.00 36.84 660 LEU A CA 1
ATOM 625 C C . LEU A 1 86 ? -29.200 -2.656 2.574 1.00 40.41 660 LEU A C 1
ATOM 626 O O . LEU A 1 86 ? -28.460 -2.609 1.587 1.00 41.90 660 LEU A O 1
ATOM 631 N N . PRO A 1 87 ? -28.932 -1.977 3.685 1.00 47.36 661 PRO A N 1
ATOM 632 C CA . PRO A 1 87 ? -27.667 -1.246 3.801 1.00 50.86 661 PRO A CA 1
ATOM 633 C C . PRO A 1 87 ? -26.486 -2.203 3.784 1.00 48.76 661 PRO A C 1
ATOM 634 O O . PRO A 1 87 ? -26.531 -3.286 4.372 1.00 51.43 661 PRO A O 1
ATOM 638 N N . ASP A 1 88 ? -25.417 -1.797 3.103 1.00 49.33 662 ASP A N 1
ATOM 639 C CA . ASP A 1 88 ? -24.164 -2.533 3.205 1.00 50.00 662 ASP A CA 1
ATOM 640 C C . ASP A 1 88 ? -23.313 -1.861 4.273 1.00 54.19 662 ASP A C 1
ATOM 641 O O . ASP A 1 88 ? -22.758 -0.782 4.026 1.00 59.05 662 ASP A O 1
ATOM 646 N N . PRO A 1 89 ? -23.186 -2.434 5.467 1.00 47.97 663 PRO A N 1
ATOM 647 C CA . PRO A 1 89 ? -22.484 -1.733 6.536 1.00 51.51 663 PRO A CA 1
ATOM 648 C C . PRO A 1 89 ? -21.055 -1.424 6.126 1.00 56.33 663 PRO A C 1
ATOM 649 O O . PRO A 1 89 ? -20.467 -2.124 5.282 1.00 58.14 663 PRO A O 1
ATOM 653 N N . PRO A 1 90 ? -20.459 -0.383 6.704 1.00 62.49 664 PRO A N 1
ATOM 654 C CA . PRO A 1 90 ? -19.082 -0.033 6.331 1.00 65.85 664 PRO A CA 1
ATOM 655 C C . PRO A 1 90 ? -18.100 -1.132 6.713 1.00 67.60 664 PRO A C 1
ATOM 656 O O . PRO A 1 90 ? -18.270 -1.834 7.713 1.00 61.86 664 PRO A O 1
ATOM 660 N N . ARG A 1 91 ? -17.067 -1.289 5.889 1.00 68.80 665 ARG A N 1
ATOM 661 C CA . ARG A 1 91 ? -15.999 -2.226 6.207 1.00 73.54 665 ARG A CA 1
ATOM 662 C C . ARG A 1 91 ? -15.089 -1.644 7.282 1.00 72.31 665 ARG A C 1
ATOM 663 O O . ARG A 1 91 ? -14.898 -0.429 7.374 1.00 69.67 665 ARG A O 1
ATOM 671 N N . ILE A 1 92 ? -14.533 -2.526 8.106 1.00 70.85 666 ILE A N 1
ATOM 672 C CA . ILE A 1 92 ? -13.656 -2.104 9.192 1.00 73.04 666 ILE A CA 1
ATOM 673 C C . ILE A 1 92 ? -12.199 -2.292 8.800 1.00 80.82 666 ILE A C 1
ATOM 674 O O . ILE A 1 92 ? -11.733 -3.422 8.655 1.00 86.94 666 ILE A O 1
ATOM 679 N N . THR B 1 8 ? -17.874 1.990 -20.863 0.50 75.01 582 THR B N 1
ATOM 680 C CA . THR B 1 8 ? -19.227 1.615 -20.466 1.00 78.25 582 THR B CA 1
ATOM 681 C C . THR B 1 8 ? -19.721 0.472 -21.345 1.00 77.63 582 THR B C 1
ATOM 682 O O . THR B 1 8 ? -19.261 0.326 -22.473 1.00 90.88 582 THR B O 1
ATOM 686 N N . VAL B 1 9 ? -20.653 -0.336 -20.834 1.00 67.53 583 VAL B N 1
ATOM 687 C CA . VAL B 1 9 ? -21.136 -1.527 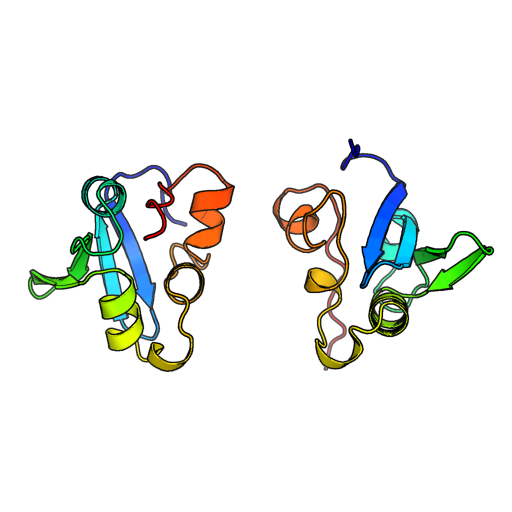-21.529 1.00 60.05 583 VAL B CA 1
ATOM 688 C C . VAL B 1 9 ? -22.658 -1.496 -21.590 1.00 55.12 583 VAL B C 1
ATOM 689 O O . VAL B 1 9 ? -23.318 -1.302 -20.569 1.00 57.42 583 VAL B O 1
ATOM 693 N N . ASP B 1 10 ? -23.214 -1.724 -22.776 1.00 54.79 584 ASP B N 1
ATOM 694 C CA . ASP B 1 10 ? -24.666 -1.785 -22.965 1.00 58.68 584 ASP B CA 1
ATOM 695 C C . ASP B 1 10 ? -25.112 -3.225 -22.730 1.00 52.41 584 ASP B C 1
ATOM 696 O O . ASP B 1 10 ? -24.976 -4.081 -23.611 1.00 51.44 584 ASP B O 1
ATOM 701 N N . PHE B 1 11 ? -25.651 -3.497 -21.535 1.00 55.64 585 PHE B N 1
ATOM 702 C CA . PHE B 1 11 ? -26.027 -4.862 -21.180 1.00 54.56 585 PHE B CA 1
ATOM 703 C C . PHE B 1 11 ? -27.209 -5.393 -21.985 1.00 54.15 585 PHE B C 1
ATOM 704 O O . PHE B 1 11 ? -27.435 -6.607 -21.979 1.00 55.16 585 PHE B O 1
ATOM 712 N N . LYS B 1 12 ? -27.965 -4.531 -22.671 1.00 54.13 586 LYS B N 1
ATOM 713 C CA . LYS B 1 12 ? -29.123 -4.985 -23.426 1.00 57.74 586 LYS B CA 1
ATOM 714 C C . LYS B 1 12 ? -28.781 -5.356 -24.865 1.00 57.20 586 LYS B C 1
ATOM 715 O O . LYS B 1 12 ? -29.629 -5.936 -25.554 1.00 54.44 586 LYS B O 1
ATOM 721 N N . ALA B 1 13 ? -27.569 -5.038 -25.323 1.00 58.75 587 ALA B N 1
ATOM 722 C CA . ALA B 1 13 ? -27.157 -5.324 -26.689 1.00 53.38 587 ALA B CA 1
ATOM 723 C C . ALA B 1 13 ? -27.092 -6.829 -26.943 1.00 47.67 587 ALA B C 1
ATOM 724 O O . ALA B 1 13 ? -26.907 -7.616 -26.013 1.00 48.46 587 ALA B O 1
ATOM 726 N N . PRO B 1 14 ? -27.228 -7.257 -28.206 1.00 50.27 588 PRO B N 1
ATOM 727 C CA . PRO B 1 14 ? -27.128 -8.698 -28.513 1.00 48.66 588 PRO B CA 1
ATOM 728 C C . PRO B 1 14 ? -25.718 -9.241 -28.402 1.00 43.64 588 PRO B C 1
ATOM 729 O O . PRO B 1 14 ? -25.542 -10.460 -28.285 1.00 51.30 588 PRO B O 1
ATOM 733 N N . LEU B 1 15 ? -24.712 -8.376 -28.466 1.00 52.52 589 LEU B N 1
ATOM 734 C CA . LEU B 1 15 ? -23.317 -8.750 -28.307 1.00 52.43 589 LEU B CA 1
ATOM 735 C C . LEU B 1 15 ? -22.775 -8.079 -27.059 1.00 49.21 589 LEU B C 1
ATOM 736 O O . LEU B 1 15 ? -23.021 -6.893 -26.836 1.00 51.49 589 LEU B O 1
ATOM 741 N N . LEU B 1 16 ? -22.024 -8.836 -26.263 1.00 46.41 590 LEU B N 1
ATOM 742 C CA . LEU B 1 16 ? -21.479 -8.346 -25.011 1.00 47.43 590 LEU B CA 1
ATOM 743 C C . LEU B 1 16 ? -19.965 -8.507 -24.995 1.00 47.80 590 LEU B C 1
ATOM 744 O O . LEU B 1 16 ? -19.458 -9.596 -25.295 1.00 45.53 590 LEU B O 1
ATOM 749 N N . PRO B 1 17 ? -19.212 -7.467 -24.645 1.00 47.16 591 PRO B N 1
ATOM 750 C CA . PRO B 1 17 ? -17.779 -7.654 -24.400 1.00 39.94 591 PRO B CA 1
ATOM 751 C C . PRO B 1 17 ? -17.598 -8.322 -23.044 1.00 38.62 591 PRO B C 1
ATOM 752 O O . PRO B 1 17 ? -18.120 -7.847 -22.035 1.00 46.51 591 PRO B O 1
ATOM 756 N N . VAL B 1 18 ? -16.867 -9.428 -23.026 1.00 45.38 592 VAL B N 1
ATOM 757 C CA . VAL B 1 18 ? -16.661 -10.200 -21.810 1.00 49.40 592 VAL B CA 1
ATOM 758 C C . VAL B 1 18 ? -15.166 -10.338 -21.571 1.00 50.11 592 VAL B C 1
ATOM 759 O O . VAL B 1 18 ? -14.341 -10.042 -22.440 1.00 49.05 592 VAL B O 1
ATOM 763 N N . THR B 1 19 ? -14.827 -10.774 -20.361 1.00 47.47 593 THR B N 1
ATOM 764 C CA . THR B 1 19 ? -13.447 -11.000 -19.975 1.00 46.00 593 THR B CA 1
ATOM 765 C C . THR B 1 19 ? -13.376 -12.196 -19.041 1.00 47.75 593 THR B C 1
ATOM 766 O O . THR B 1 19 ? -14.339 -12.527 -18.345 1.00 42.93 593 THR B O 1
ATOM 770 N N . CYS B 1 20 ? -12.223 -12.854 -19.051 1.00 48.50 594 CYS B N 1
ATOM 771 C CA . CYS B 1 20 ? -11.963 -13.937 -18.113 1.00 47.90 594 CYS B CA 1
ATOM 772 C C . CYS B 1 20 ? -10.460 -14.049 -17.940 1.00 50.36 594 CYS B C 1
ATOM 773 O O . CYS B 1 20 ? -9.747 -14.353 -18.904 1.00 52.20 594 CYS B O 1
ATOM 776 N N . GLY B 1 21 ? -9.993 -13.799 -16.721 1.00 51.11 595 GLY B N 1
ATOM 777 C CA . GLY B 1 21 ? -8.562 -13.862 -16.464 1.00 55.61 595 GLY B CA 1
ATOM 778 C C . GLY B 1 21 ? -7.756 -12.956 -17.366 1.00 60.19 595 GLY B C 1
ATOM 779 O O . GLY B 1 21 ? -6.636 -13.305 -17.761 1.00 58.76 595 GLY B O 1
ATOM 780 N N . GLY B 1 22 ? -8.304 -11.790 -17.709 1.00 60.58 596 GLY B N 1
ATOM 781 C CA . GLY B 1 22 ? -7.610 -10.873 -18.586 1.00 63.04 596 GLY B CA 1
ATOM 782 C C . GLY B 1 22 ? -7.691 -11.201 -20.062 1.00 62.46 596 GLY B C 1
ATOM 783 O O . GLY B 1 22 ? -7.085 -10.484 -20.867 1.00 66.10 596 GLY B O 1
ATOM 784 N N . VAL B 1 23 ? -8.411 -12.251 -20.444 1.00 53.09 597 VAL B N 1
ATOM 785 C CA . VAL B 1 23 ? -8.689 -12.536 -21.846 1.00 54.20 597 VAL B CA 1
ATOM 786 C C . VAL B 1 23 ? -9.990 -11.843 -22.225 1.00 53.35 597 VAL B C 1
ATOM 787 O O . VAL B 1 23 ? -10.977 -11.910 -21.484 1.00 58.33 597 VAL B O 1
ATOM 791 N N . LYS B 1 24 ? -9.986 -11.161 -23.366 1.00 47.06 598 LYS B N 1
ATOM 792 C CA . LYS B 1 24 ? -11.147 -10.454 -23.890 1.00 49.00 598 LYS B CA 1
ATOM 793 C C . LYS B 1 24 ? -11.883 -11.305 -24.919 1.00 56.60 598 LYS B C 1
ATOM 794 O O . LYS B 1 24 ? -11.268 -12.044 -25.693 1.00 57.26 598 LYS B O 1
ATOM 800 N N . GLY B 1 25 ? -13.206 -11.161 -24.950 1.00 55.85 599 GLY B N 1
ATOM 801 C CA . GLY B 1 25 ? -14.003 -11.825 -25.964 1.00 56.87 599 GLY B CA 1
ATOM 802 C C . GLY B 1 25 ? -15.335 -11.136 -26.171 1.00 51.12 599 GLY B C 1
ATOM 803 O O . GLY B 1 25 ? -15.695 -10.189 -25.466 1.00 46.71 599 GLY B O 1
ATOM 804 N N . ILE B 1 26 ? -16.082 -11.645 -27.148 1.00 44.65 600 ILE B N 1
ATOM 805 C CA . ILE B 1 26 ? -17.395 -11.111 -27.501 1.00 49.27 600 ILE B CA 1
ATOM 806 C C . ILE B 1 26 ? -18.409 -12.239 -27.373 1.00 50.55 600 ILE B C 1
ATOM 807 O O . ILE B 1 26 ? -18.335 -13.234 -28.107 1.00 43.30 600 ILE B O 1
ATOM 812 N N . LEU B 1 27 ? -19.359 -12.077 -26.456 1.00 46.50 601 LEU B N 1
ATOM 813 C CA . LEU B 1 27 ? -20.390 -13.077 -26.228 1.00 41.67 601 LEU B CA 1
ATOM 814 C C . LEU B 1 27 ? -21.608 -12.757 -27.088 1.00 41.28 601 LEU B C 1
ATOM 815 O O . LEU B 1 27 ? -22.136 -11.638 -27.051 1.00 46.02 601 LEU B O 1
ATOM 820 N N . HIS B 1 28 ? -22.036 -13.729 -27.874 1.00 40.07 602 HIS B N 1
ATOM 821 C CA . HIS B 1 28 ? -23.194 -13.593 -28.754 1.00 43.00 602 HIS B CA 1
ATOM 822 C C . HIS B 1 28 ? -24.390 -14.217 -28.038 1.00 54.57 602 HIS B C 1
ATOM 823 O O . HIS B 1 28 ? -24.454 -15.439 -27.881 1.00 45.03 602 HIS B O 1
ATOM 830 N N . LYS B 1 29 ? -25.318 -13.378 -27.565 1.00 52.75 603 LYS B N 1
ATOM 831 C CA . LYS B 1 29 ? -26.464 -13.884 -26.810 1.00 46.15 603 LYS B CA 1
ATOM 832 C C . LYS B 1 29 ? -27.283 -14.889 -27.605 1.00 50.31 603 LYS B C 1
ATOM 833 O O . LYS B 1 29 ? -27.852 -15.824 -27.028 1.00 44.39 603 LYS B O 1
ATOM 839 N N . LYS B 1 30 ? -27.384 -14.696 -28.917 1.00 44.03 604 LYS B N 1
ATOM 840 C CA . LYS B 1 30 ? -28.173 -15.606 -29.730 1.00 48.87 604 LYS B CA 1
ATOM 841 C C . LYS B 1 30 ? -27.574 -17.002 -29.703 1.00 52.73 604 LYS B C 1
ATOM 842 O O . LYS B 1 30 ? -28.297 -17.996 -29.840 1.00 58.95 604 LYS B O 1
ATOM 848 N N . LYS B 1 31 ? -26.256 -17.094 -29.534 1.00 46.37 605 LYS B N 1
ATOM 849 C CA . LYS B 1 31 ? -25.609 -18.398 -29.510 1.00 47.88 605 LYS B CA 1
ATOM 850 C C . LYS B 1 31 ? -25.687 -19.020 -28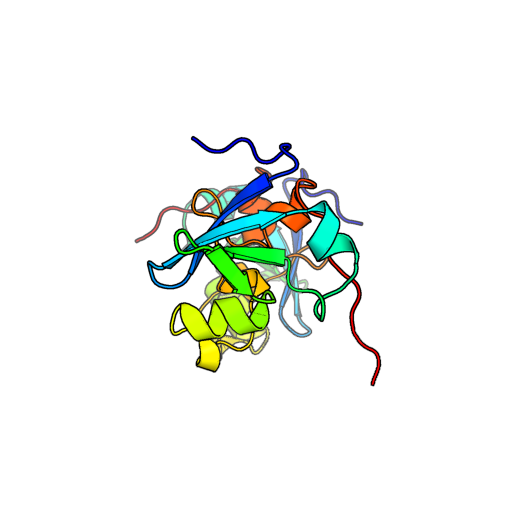.123 1.00 42.75 605 LYS B C 1
ATOM 851 O O . LYS B 1 31 ? -25.929 -20.224 -27.990 1.00 43.21 605 LYS B O 1
ATOM 857 N N . LEU B 1 32 ? -25.499 -18.219 -27.074 1.00 43.17 606 LEU B N 1
ATOM 858 C CA . LEU B 1 32 ? -25.621 -18.766 -25.727 1.00 41.53 606 LEU B CA 1
ATOM 859 C C . LEU B 1 32 ? -26.999 -19.378 -25.517 1.00 43.03 606 LEU B C 1
ATOM 860 O O . LEU B 1 32 ? -27.142 -20.395 -24.831 1.00 42.25 606 LEU B O 1
ATOM 865 N N . GLN B 1 33 ? -28.023 -18.769 -26.113 1.00 43.72 607 GLN B N 1
ATOM 866 C CA . GLN B 1 33 ? -29.399 -19.215 -25.951 1.00 50.39 607 GLN B CA 1
ATOM 867 C C . GLN B 1 33 ? -29.604 -20.612 -26.501 1.00 53.19 607 GLN B C 1
ATOM 868 O O . GLN B 1 33 ? -30.587 -21.273 -26.148 1.00 56.17 607 GLN B O 1
ATOM 874 N N . GLN B 1 34 ? -28.704 -21.071 -27.368 1.00 50.20 608 GLN B N 1
ATOM 875 C CA . GLN B 1 34 ? -28.798 -22.412 -27.918 1.00 50.40 608 GLN B CA 1
ATOM 876 C C . GLN B 1 34 ? -28.219 -23.470 -26.990 1.00 46.06 608 GLN B C 1
ATOM 877 O O . GLN B 1 34 ? -28.329 -24.662 -27.294 1.00 52.04 608 GLN B O 1
ATOM 883 N N . GLY B 1 35 ? -27.618 -23.071 -25.871 1.00 41.32 609 G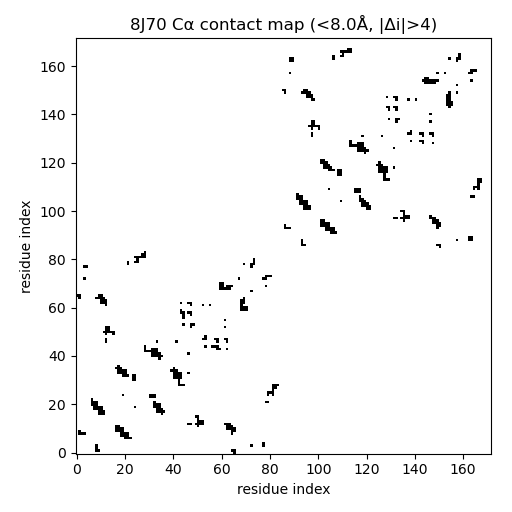LY B N 1
ATOM 884 C CA . GLY B 1 35 ? -27.162 -24.042 -24.876 1.00 36.33 609 GLY B CA 1
ATOM 885 C C . GLY B 1 35 ? -25.676 -23.963 -24.592 1.00 35.04 609 GLY B C 1
ATOM 886 O O . GLY B 1 35 ? -24.911 -23.443 -25.418 1.00 40.86 609 GLY B O 1
ATOM 887 N N . ILE B 1 36 ? -25.245 -24.508 -23.447 1.00 33.91 610 ILE B N 1
ATOM 888 C CA . ILE B 1 36 ? -23.855 -24.371 -23.020 1.00 36.46 610 ILE B CA 1
ATOM 889 C C . ILE B 1 36 ? -22.876 -25.139 -23.895 1.00 33.40 610 ILE B C 1
ATOM 890 O O . ILE B 1 36 ? -21.659 -24.952 -23.761 1.00 36.78 610 ILE B O 1
ATOM 895 N N . LEU B 1 37 ? -23.358 -25.998 -24.785 1.00 34.35 611 LEU B N 1
ATOM 896 C CA . LEU B 1 37 ? -22.452 -26.728 -25.658 1.00 34.78 611 LEU B CA 1
ATOM 897 C C . LEU B 1 37 ? -22.149 -25.974 -26.937 1.00 39.02 611 LEU B C 1
ATOM 898 O O . LEU B 1 37 ? -21.359 -26.460 -27.754 1.00 44.80 611 LEU B O 1
ATOM 903 N N . VAL B 1 38 ? -22.755 -24.820 -27.133 1.00 37.65 612 VAL B N 1
ATOM 904 C CA . VAL B 1 38 ? -22.615 -24.071 -28.379 1.00 40.23 612 VAL B CA 1
ATOM 905 C C . VAL B 1 38 ? -21.547 -23.012 -28.174 1.00 42.98 612 VAL B C 1
ATOM 906 O O . VAL B 1 38 ? -21.496 -22.363 -27.124 1.00 41.89 612 VAL B O 1
ATOM 910 N N . LYS B 1 39 ? -20.660 -22.867 -29.150 1.00 41.07 613 LYS B N 1
ATOM 911 C CA . LYS B 1 39 ? -19.621 -21.851 -29.043 1.00 43.43 613 LYS B CA 1
ATOM 912 C C . LYS B 1 39 ? -20.249 -20.472 -29.216 1.00 39.87 613 LYS B C 1
ATOM 913 O O . LYS B 1 39 ? -20.871 -20.186 -30.246 1.00 40.68 613 LYS B O 1
ATOM 919 N N . CYS B 1 40 ? -20.086 -19.611 -28.217 1.00 39.96 614 CYS B N 1
ATOM 920 C CA . CYS B 1 40 ? -20.785 -18.338 -28.239 1.00 41.37 614 CYS B CA 1
ATOM 921 C C . CYS B 1 40 ? -19.900 -17.147 -27.926 1.00 42.74 614 CYS B C 1
ATOM 922 O O . CYS B 1 40 ? -20.379 -16.002 -27.970 1.00 44.21 614 CYS B O 1
ATOM 925 N N . ILE B 1 41 ? -18.625 -17.375 -27.658 1.00 39.07 615 ILE B N 1
ATOM 926 C CA . ILE B 1 41 ? -17.678 -16.327 -27.321 1.00 46.99 615 ILE B CA 1
ATOM 927 C C . ILE B 1 41 ? -16.569 -16.373 -28.352 1.00 44.04 615 ILE B C 1
ATOM 928 O O . ILE B 1 41 ? -15.992 -17.440 -28.590 1.00 45.12 615 ILE B O 1
ATOM 933 N N . GLN B 1 42 ? -16.281 -15.230 -28.978 1.00 43.73 616 GLN B N 1
ATOM 934 C CA . GLN B 1 42 ? -15.240 -15.149 -29.996 1.00 45.54 616 GLN B CA 1
ATOM 935 C C . GLN B 1 42 ? -14.169 -14.183 -29.521 1.00 47.81 616 GLN B C 1
ATOM 936 O O . GLN B 1 42 ? -14.485 -13.079 -29.073 1.00 47.21 616 GLN B O 1
ATOM 942 N N . THR B 1 43 ? -12.911 -14.599 -29.606 1.00 52.17 617 THR B N 1
ATOM 943 C CA . THR B 1 43 ? -11.808 -13.726 -29.233 1.00 55.98 617 THR B CA 1
ATOM 944 C C . THR B 1 43 ? -11.324 -12.932 -30.446 1.00 60.63 617 THR B C 1
ATOM 945 O O . THR B 1 43 ? -11.736 -13.167 -31.588 1.00 61.40 617 THR B O 1
ATOM 949 N N . GLU B 1 44 ? -10.429 -11.975 -30.182 1.00 68.14 618 GLU B N 1
ATOM 950 C CA . GLU B 1 44 ? -10.033 -11.025 -31.220 1.00 75.95 618 GLU B CA 1
ATOM 951 C C . GLU B 1 44 ? -9.458 -11.742 -32.433 1.00 78.39 618 GLU B C 1
ATOM 952 O O . GLU B 1 44 ? -9.665 -11.314 -33.576 1.00 84.61 618 GLU B O 1
ATOM 958 N N . ASP B 1 45 ? -8.745 -12.844 -32.209 1.00 70.46 619 ASP B N 1
ATOM 959 C CA . ASP B 1 45 ? -8.137 -13.589 -33.302 1.00 67.13 619 ASP B CA 1
ATOM 960 C C . ASP B 1 45 ? -9.137 -14.437 -34.078 1.00 68.33 619 ASP B C 1
ATOM 961 O O . ASP B 1 45 ? -8.726 -15.175 -34.977 1.00 72.66 619 ASP B O 1
ATOM 966 N N . GLY B 1 46 ? -10.429 -14.349 -33.766 1.00 63.01 620 GLY B N 1
ATOM 967 C CA . GLY B 1 46 ? -11.442 -15.071 -34.503 1.00 64.31 620 GLY B CA 1
ATOM 968 C C . GLY B 1 46 ? -11.809 -16.431 -33.948 1.00 62.59 620 GLY B C 1
ATOM 969 O O . GLY B 1 46 ? -12.785 -17.027 -34.424 1.00 58.88 620 GLY B O 1
ATOM 970 N N . LYS B 1 47 ? -11.072 -16.936 -32.957 1.00 61.50 621 LYS B N 1
ATOM 971 C CA . LYS B 1 47 ? -11.363 -18.242 -32.381 1.00 63.17 621 LYS B CA 1
ATOM 972 C C . LYS B 1 47 ? -12.628 -18.192 -31.527 1.00 61.12 621 LYS B C 1
ATOM 973 O O . LYS B 1 47 ? -12.972 -17.159 -30.947 1.00 52.72 621 LYS B O 1
ATOM 979 N N . TRP B 1 48 ? -13.316 -19.334 -31.444 1.00 52.05 622 TRP B N 1
ATOM 980 C CA . TRP B 1 48 ? -14.605 -19.443 -30.771 1.00 44.87 622 TRP B CA 1
ATOM 981 C C . TRP B 1 48 ? -14.497 -20.377 -29.575 1.00 42.11 622 TRP B C 1
ATOM 982 O O . TRP B 1 48 ? -13.717 -21.336 -29.588 1.00 43.05 622 TRP B O 1
ATOM 993 N N . PHE B 1 49 ? -15.307 -20.094 -28.547 1.00 40.64 623 PHE B N 1
ATOM 994 C CA . PHE B 1 49 ? -15.319 -20.843 -27.297 1.00 38.56 623 PHE B CA 1
ATOM 995 C C . PHE B 1 49 ? -16.732 -20.979 -26.751 1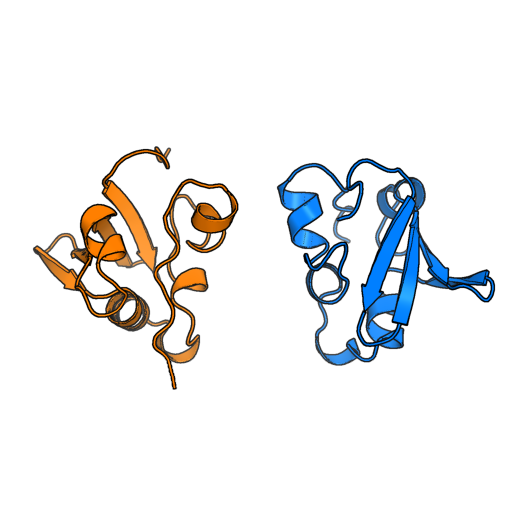.00 42.27 623 PHE B C 1
ATOM 996 O O . PHE B 1 49 ? -17.504 -20.019 -26.764 1.00 42.16 623 PHE B O 1
ATOM 1004 N N . THR B 1 50 ? -17.050 -22.161 -26.223 1.00 38.76 624 THR B N 1
ATOM 1005 C CA . THR B 1 50 ? -18.159 -22.259 -25.292 1.00 39.26 624 THR B CA 1
ATOM 1006 C C . THR B 1 50 ? -17.806 -21.523 -23.999 1.00 37.12 624 THR B C 1
ATOM 1007 O O . THR B 1 50 ? -16.639 -21.225 -23.744 1.00 38.30 624 THR B O 1
ATOM 1011 N N . PRO B 1 51 ? -18.802 -21.230 -23.163 1.00 36.20 625 PRO B N 1
ATOM 1012 C CA . PRO B 1 51 ? -18.506 -20.557 -21.884 1.00 30.78 625 PRO B CA 1
ATOM 1013 C C . PRO B 1 51 ? -17.451 -21.275 -21.055 1.00 35.02 625 PRO B C 1
ATOM 1014 O O . PRO B 1 51 ? -16.516 -20.646 -20.534 1.00 39.24 625 PRO B O 1
ATOM 1018 N N . THR B 1 52 ? -17.571 -22.592 -20.911 1.00 33.23 626 THR B N 1
ATOM 1019 C CA . THR B 1 52 ? -16.583 -23.279 -20.091 1.00 38.31 626 THR B CA 1
ATOM 1020 C C . THR B 1 52 ? -15.233 -23.334 -20.784 1.00 40.35 626 THR B C 1
ATOM 1021 O O . THR B 1 52 ? -14.196 -23.226 -20.119 1.00 39.44 626 THR B O 1
ATOM 1025 N N . GLU B 1 53 ? -15.221 -23.462 -22.117 1.00 37.22 627 GLU B N 1
ATOM 1026 C CA . GLU B 1 53 ? -13.961 -23.342 -22.840 1.00 41.35 627 GLU B CA 1
ATOM 1027 C C . GLU B 1 53 ? -13.339 -21.968 -22.637 1.00 41.64 627 GLU B C 1
ATOM 1028 O O . GLU B 1 53 ? -12.109 -21.849 -22.557 1.00 38.34 627 GLU B O 1
ATOM 1034 N N . PHE B 1 54 ? -14.170 -20.924 -22.529 1.00 39.84 628 PHE B N 1
ATOM 1035 C CA . PHE B 1 54 ? -13.638 -19.584 -22.317 1.00 42.14 628 PHE B CA 1
ATOM 1036 C C . PHE B 1 54 ? -13.151 -19.415 -20.889 1.00 42.73 628 PHE B C 1
ATOM 1037 O O . PHE B 1 54 ? -12.160 -18.718 -20.641 1.00 39.81 628 PHE B O 1
ATOM 1045 N N . GLU B 1 55 ? -13.843 -20.039 -19.936 1.00 33.06 629 GLU B N 1
ATOM 1046 C CA . GLU B 1 55 ? -13.330 -20.084 -18.568 1.00 36.67 629 GLU B CA 1
ATOM 1047 C C . GLU B 1 55 ? -11.961 -20.752 -18.518 1.00 40.37 629 GLU B C 1
ATOM 1048 O O . GLU B 1 55 ? -11.050 -20.265 -17.840 1.00 42.06 629 GLU B O 1
ATOM 1054 N N . ILE B 1 56 ? -11.790 -21.858 -19.249 1.00 42.54 630 ILE B N 1
ATOM 1055 C CA . ILE B 1 56 ? -10.485 -22.508 -19.296 1.00 41.93 630 ILE B CA 1
ATOM 1056 C C . ILE B 1 56 ? -9.460 -21.595 -19.949 1.00 46.77 630 ILE B C 1
ATOM 1057 O O . ILE B 1 56 ? -8.324 -21.477 -19.476 1.00 41.92 630 ILE B O 1
ATOM 1062 N N . LYS B 1 57 ? -9.842 -20.941 -21.049 1.00 46.28 631 LYS B N 1
ATOM 1063 C CA . LYS B 1 57 ? -8.927 -20.046 -21.748 1.00 49.12 631 LYS B CA 1
ATOM 1064 C C . LYS B 1 57 ? -8.415 -18.949 -20.823 1.00 41.11 631 LYS B C 1
ATOM 1065 O O . LYS B 1 57 ? -7.220 -18.635 -20.825 1.00 49.98 631 LYS B O 1
ATOM 1071 N N . GLY B 1 58 ? -9.296 -18.368 -20.013 1.00 42.63 632 GLY B N 1
ATOM 1072 C CA . GLY B 1 58 ? -8.880 -17.327 -19.096 1.00 45.60 632 GLY B CA 1
ATOM 1073 C C . GLY B 1 58 ? -8.151 -17.802 -17.854 1.00 48.38 632 GLY B C 1
ATOM 1074 O O . GLY B 1 58 ? -7.877 -16.996 -16.958 1.00 50.89 632 GLY B O 1
ATOM 1075 N N . GLY B 1 59 ? -7.829 -19.093 -17.778 1.00 50.84 633 GLY B N 1
ATOM 1076 C CA . GLY B 1 59 ? -7.079 -19.612 -16.651 1.00 52.48 633 GLY B CA 1
ATOM 1077 C C . GLY B 1 59 ? -7.894 -19.907 -15.414 1.00 50.45 633 GLY B C 1
ATOM 1078 O O . GLY B 1 59 ? -7.314 -20.069 -14.332 1.00 51.58 633 GLY B O 1
ATOM 1079 N N . HIS B 1 60 ? -9.217 -19.994 -15.535 1.00 44.11 634 HIS B N 1
ATOM 1080 C CA . HIS B 1 60 ? -10.098 -20.245 -14.402 1.00 40.24 634 HIS B CA 1
ATOM 1081 C C . HIS B 1 60 ? -10.725 -21.639 -14.439 1.00 39.85 634 HIS B C 1
ATOM 1082 O O . HIS B 1 60 ? -11.827 -21.837 -13.919 1.00 37.12 634 HIS B O 1
ATOM 1089 N N . ALA B 1 61 ? -10.043 -22.617 -15.046 1.00 35.04 635 ALA B N 1
ATOM 1090 C CA . ALA B 1 61 ? -10.605 -23.964 -15.104 1.00 38.02 635 ALA B CA 1
ATOM 1091 C C . ALA B 1 61 ? -10.937 -24.488 -13.709 1.00 42.31 635 ALA B C 1
ATOM 1092 O O . ALA B 1 61 ? -11.981 -25.122 -13.499 1.00 36.49 635 ALA B O 1
ATOM 1094 N N . ARG B 1 62 ? -10.068 -24.217 -12.738 1.00 43.87 636 ARG B N 1
ATOM 1095 C CA . ARG B 1 62 ? -10.255 -24.766 -11.398 1.00 41.69 636 ARG B CA 1
ATOM 1096 C C . ARG B 1 62 ? -11.464 -24.192 -10.675 1.00 38.60 636 ARG B C 1
ATOM 1097 O O . ARG B 1 62 ? -11.929 -24.795 -9.698 1.00 37.76 636 ARG B O 1
ATOM 1105 N N . SER B 1 63 ? -11.986 -23.049 -11.122 1.00 36.00 637 SER B N 1
ATOM 1106 C CA . SER B 1 63 ? -13.150 -22.468 -10.469 1.00 38.12 637 SER B CA 1
ATOM 1107 C C . SER B 1 63 ? -14.439 -23.211 -10.779 1.00 36.79 637 SER B C 1
ATOM 1108 O O . SER B 1 63 ? -15.389 -23.115 -9.998 1.00 35.20 637 SER B O 1
ATOM 1111 N N . LYS B 1 64 ? -14.515 -23.911 -11.917 1.00 31.39 638 LYS B N 1
ATOM 1112 C CA . LYS B 1 64 ? -15.682 -24.739 -12.222 1.00 29.66 638 LYS B CA 1
ATOM 1113 C C . LYS B 1 64 ? -17.001 -23.961 -12.109 1.00 30.12 638 LYS B C 1
ATOM 1114 O O . LYS B 1 64 ? -17.987 -24.438 -11.538 1.00 31.57 638 LYS B O 1
ATOM 1120 N N . ASN B 1 65 ? -17.042 -22.756 -12.686 1.00 31.64 639 ASN B N 1
ATOM 1121 C CA . ASN B 1 65 ? -18.267 -21.961 -12.671 1.00 34.75 639 ASN B CA 1
ATOM 1122 C C . ASN B 1 65 ? -18.093 -20.795 -13.653 1.00 35.19 639 ASN B C 1
ATOM 1123 O O . ASN B 1 65 ? -17.651 -19.715 -13.264 1.00 31.20 639 ASN B O 1
ATOM 1128 N N . TRP B 1 66 ? -18.445 -21.036 -14.922 1.00 35.46 640 TRP B N 1
ATOM 1129 C CA . TRP B 1 66 ? -18.257 -19.977 -15.906 1.00 31.97 640 TRP B CA 1
ATOM 1130 C C . TRP B 1 66 ? -19.169 -18.781 -15.630 1.00 31.81 640 TRP B C 1
ATOM 1131 O O . TRP B 1 66 ? -18.810 -17.641 -15.956 1.00 33.23 640 TRP B O 1
ATOM 1142 N N . ARG B 1 67 ? -20.350 -19.011 -15.048 1.00 28.17 641 ARG B N 1
ATOM 1143 C CA . ARG B 1 67 ? -21.239 -17.887 -14.721 1.00 30.82 641 ARG B CA 1
ATOM 1144 C C . ARG B 1 67 ? -20.591 -16.903 -13.750 1.00 37.32 641 ARG B C 1
ATOM 1145 O O . ARG B 1 67 ? -20.952 -15.718 -13.729 1.00 32.39 641 ARG B O 1
ATOM 1153 N N . LEU B 1 68 ? -19.657 -17.370 -12.921 1.00 34.36 642 LEU B N 1
ATOM 1154 C CA . LEU B 1 68 ? -18.929 -16.486 -12.019 1.00 34.96 642 LEU B CA 1
ATOM 1155 C C . LEU B 1 68 ? -17.558 -16.083 -12.544 1.00 41.29 642 LEU B C 1
ATOM 1156 O O . LEU B 1 68 ? -17.112 -14.966 -12.267 1.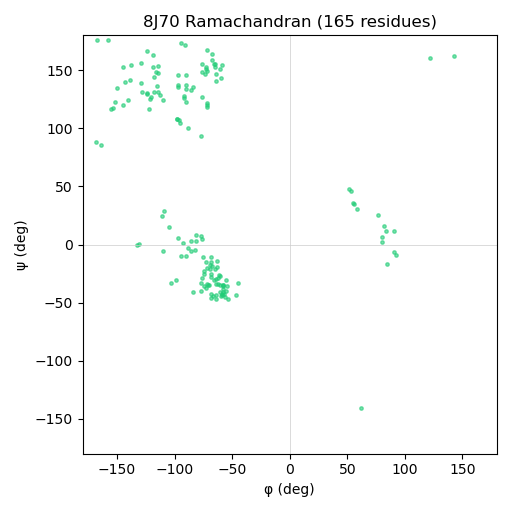00 37.43 642 LEU B O 1
ATOM 1161 N N . SER B 1 69 ? -16.904 -16.945 -13.328 1.00 35.26 643 SER B N 1
ATOM 1162 C CA . SER B 1 69 ? -15.559 -16.671 -13.825 1.00 36.65 643 SER B CA 1
ATOM 1163 C C . SER B 1 69 ? -15.554 -15.681 -14.975 1.00 42.87 643 SER B C 1
ATOM 1164 O O . SER B 1 69 ? -14.603 -14.902 -15.108 1.00 43.90 643 SER B O 1
ATOM 1167 N N . VAL B 1 70 ? -16.578 -15.696 -15.792 1.00 40.67 644 VAL B N 1
ATOM 1168 C CA . VAL B 1 70 ? -16.674 -14.812 -16.944 1.00 38.64 644 VAL B CA 1
ATOM 1169 C C . VAL B 1 70 ? -17.370 -13.536 -16.491 1.00 39.31 644 VAL B C 1
ATOM 1170 O O . VAL B 1 70 ? -18.352 -13.578 -15.737 1.00 38.56 644 VAL B O 1
ATOM 1174 N N . ARG B 1 71 ? -16.855 -12.390 -16.928 1.00 37.05 645 ARG B N 1
ATOM 1175 C CA . ARG B 1 71 ? -17.353 -11.124 -16.434 1.00 37.31 645 ARG B CA 1
ATOM 1176 C C . ARG B 1 71 ? -17.701 -10.199 -17.592 1.00 39.89 645 ARG B C 1
ATOM 1177 O O . ARG B 1 71 ? -17.224 -10.352 -18.721 1.00 41.46 645 ARG B O 1
ATOM 1185 N N . CYS B 1 72 ? -18.589 -9.260 -17.296 1.00 39.07 646 CYS B N 1
ATOM 1186 C CA . CYS B 1 72 ? -19.049 -8.303 -18.293 1.00 41.29 646 CYS B CA 1
ATOM 1187 C C . CYS B 1 72 ? -19.278 -6.975 -17.595 1.00 41.11 646 CYS B C 1
ATOM 1188 O O . CYS B 1 72 ? -20.090 -6.885 -16.668 1.00 41.79 646 CYS B O 1
ATOM 1191 N N . GLY B 1 73 ? -18.558 -5.948 -18.033 1.00 43.53 647 GLY B N 1
ATOM 1192 C CA . GLY B 1 73 ? -18.646 -4.660 -17.366 1.00 50.75 647 GLY B CA 1
ATOM 1193 C C . GLY B 1 73 ? -18.359 -4.738 -15.883 1.00 59.10 647 GLY B C 1
ATOM 1194 O O . GLY B 1 73 ? -18.981 -4.017 -15.099 1.00 59.56 647 GLY B O 1
ATOM 1195 N N . GLY B 1 74 ? -17.434 -5.604 -15.475 1.00 63.93 648 GLY B N 1
ATOM 1196 C CA . GLY B 1 74 ? -17.066 -5.717 -14.078 1.00 75.49 648 GLY B CA 1
ATOM 1197 C C . GLY B 1 74 ? -18.005 -6.537 -13.223 1.00 76.31 648 GLY B C 1
ATOM 1198 O O . GLY B 1 74 ? -17.836 -6.568 -11.998 1.00 86.66 648 GLY B O 1
ATOM 1199 N N . TRP B 1 75 ? -18.996 -7.194 -13.823 1.00 53.85 649 TRP B N 1
ATOM 1200 C CA . TRP B 1 75 ? -19.930 -8.036 -13.104 1.00 38.78 649 TRP B CA 1
ATOM 1201 C C . TRP B 1 75 ? -19.809 -9.469 -13.610 1.00 38.10 649 TRP B C 1
ATOM 1202 O O . TRP B 1 75 ? -19.596 -9.677 -14.808 1.00 41.74 649 TRP B O 1
ATOM 1213 N N . PRO B 1 76 ? -19.947 -10.469 -12.749 1.00 36.60 650 PRO B N 1
ATOM 1214 C CA . PRO B 1 76 ? -20.021 -11.840 -13.260 1.00 34.07 650 PRO B CA 1
ATOM 1215 C C . PRO B 1 76 ? -21.278 -11.999 -14.098 1.00 37.08 650 PRO B C 1
ATOM 1216 O O . PRO B 1 76 ? -22.269 -11.287 -13.913 1.00 40.21 650 PRO B O 1
ATOM 1220 N N . LEU B 1 77 ? -21.222 -12.928 -15.058 1.00 37.15 651 LEU B N 1
ATOM 1221 C CA . LEU B 1 77 ? -22.390 -13.151 -15.905 1.00 31.30 651 LEU B CA 1
ATOM 1222 C C . LEU B 1 77 ? -23.626 -13.483 -15.084 1.00 32.66 651 LEU B C 1
ATOM 1223 O O . LEU B 1 77 ? -24.746 -13.183 -15.511 1.00 37.29 651 LEU B O 1
ATOM 1228 N N A ARG B 1 78 ? -23.453 -14.106 -13.915 0.50 30.69 652 ARG B N 1
ATOM 1229 N N B ARG B 1 78 ? -23.450 -14.098 -13.907 0.50 30.69 652 ARG B N 1
ATOM 1230 C CA A ARG B 1 78 ? -24.609 -14.415 -13.084 0.50 31.46 652 ARG B CA 1
ATOM 1231 C CA B ARG B 1 78 ? -24.601 -14.412 -13.066 0.50 31.46 652 ARG B CA 1
ATOM 1232 C C A ARG B 1 78 ? -25.376 -13.153 -12.721 0.50 33.69 652 ARG B C 1
ATOM 1233 C C B ARG B 1 78 ? -25.376 -13.150 -12.724 0.50 33.68 652 ARG B C 1
ATOM 1234 O O A ARG B 1 78 ? -26.609 -13.182 -12.610 0.50 33.72 652 ARG B O 1
ATOM 1235 O O B ARG B 1 78 ? -26.611 -13.167 -12.644 0.50 33.73 652 ARG B O 1
ATOM 1250 N N . TRP B 1 79 ? -24.661 -12.041 -12.525 1.00 35.77 653 TRP B N 1
ATOM 1251 C CA . TRP B 1 79 ? -25.318 -10.778 -12.202 1.00 38.25 653 TRP B CA 1
ATOM 1252 C C . TRP B 1 79 ? -26.144 -10.279 -13.381 1.00 34.81 653 TRP B C 1
ATOM 1253 O O . TRP B 1 79 ? -27.250 -9.752 -13.196 1.00 36.19 653 TRP B O 1
ATOM 1264 N N . LEU B 1 80 ? -25.618 -10.420 -14.605 1.00 34.18 654 LEU B N 1
ATOM 1265 C CA . LEU B 1 80 ? -26.415 -10.072 -15.775 1.00 38.26 654 LEU B CA 1
ATOM 1266 C C . LEU B 1 80 ? -27.680 -10.917 -15.848 1.00 36.34 654 LEU B C 1
ATOM 1267 O O . LEU B 1 80 ? -28.755 -10.406 -16.178 1.00 40.28 654 LEU B O 1
ATOM 1272 N N . MET B 1 81 ? -27.579 -12.211 -15.536 1.00 34.86 655 MET B N 1
ATOM 1273 C CA . MET B 1 81 ? -28.762 -13.062 -15.574 1.00 36.04 655 MET B CA 1
ATOM 1274 C C . MET B 1 81 ? -29.771 -12.670 -14.508 1.00 39.86 655 MET B C 1
ATOM 1275 O O . MET B 1 81 ? -30.978 -12.634 -14.777 1.00 41.88 655 MET B O 1
ATOM 1280 N N . GLU B 1 82 ? -29.295 -12.410 -13.284 1.00 36.79 656 GLU B N 1
ATOM 1281 C CA . GLU B 1 82 ? -30.184 -11.974 -12.212 1.00 38.30 656 GLU B CA 1
ATOM 1282 C C . GLU B 1 82 ? -30.862 -10.642 -12.528 1.00 39.79 656 GLU B C 1
ATOM 1283 O O . GLU B 1 82 ? -31.955 -10.365 -12.017 1.00 43.21 656 GLU B O 1
ATOM 1289 N N . ASN B 1 83 ? -30.223 -9.787 -13.320 1.00 39.34 657 ASN B N 1
ATOM 1290 C CA . ASN B 1 83 ? -30.755 -8.453 -13.605 1.00 41.66 657 ASN B CA 1
ATOM 1291 C C . ASN B 1 83 ? -31.518 -8.373 -14.922 1.00 44.66 657 ASN B C 1
ATOM 1292 O O . ASN B 1 83 ? -31.918 -7.270 -15.329 1.00 45.42 657 ASN B O 1
ATOM 1297 N N . GLY B 1 84 ? -31.725 -9.505 -15.598 1.00 45.35 658 GLY B N 1
ATOM 1298 C CA . GLY B 1 84 ? -32.540 -9.549 -16.799 1.00 54.53 658 GLY B CA 1
ATOM 1299 C C . GLY B 1 84 ? -31.843 -9.179 -18.090 1.00 53.34 658 GLY B C 1
ATOM 1300 O O . GLY B 1 84 ? -32.521 -8.981 -19.108 1.00 57.22 658 GLY B O 1
ATOM 1301 N N . PHE B 1 85 ? -30.515 -9.081 -18.090 1.00 43.99 659 PHE B N 1
ATOM 1302 C CA . PHE B 1 85 ? -29.767 -8.683 -19.275 1.00 43.30 659 PHE B CA 1
ATOM 1303 C C . PHE B 1 85 ? -29.275 -9.861 -20.101 1.00 47.11 659 PHE B C 1
ATOM 1304 O O . PHE B 1 85 ? -28.785 -9.656 -21.216 1.00 47.71 659 PHE B O 1
ATOM 1312 N N . LEU B 1 86 ? -29.387 -11.076 -19.588 1.00 39.55 660 LEU B N 1
ATOM 1313 C CA . LEU B 1 86 ? -28.765 -12.227 -20.226 1.00 44.17 660 LEU B CA 1
ATOM 1314 C C . LEU B 1 86 ? -29.562 -13.485 -19.899 1.00 41.80 660 LEU B C 1
ATOM 1315 O O . LEU B 1 86 ? -29.787 -13.785 -18.727 1.00 39.76 660 LEU B O 1
ATOM 1320 N N . PRO B 1 87 ? -30.047 -14.210 -20.901 1.00 49.96 661 PRO B N 1
ATOM 1321 C CA . PRO B 1 87 ? -30.734 -15.477 -20.630 1.00 49.75 661 PRO B CA 1
ATOM 1322 C C . PRO B 1 87 ? -29.818 -16.460 -19.917 1.00 44.49 661 PRO B C 1
ATOM 1323 O O . PRO B 1 87 ? -28.617 -16.525 -20.186 1.00 46.47 661 PRO B O 1
ATOM 1327 N N . ASP B 1 88 ? -30.398 -17.232 -18.995 1.00 46.23 662 ASP B N 1
ATOM 1328 C CA . ASP B 1 88 ? -29.654 -18.248 -18.267 1.00 45.73 662 ASP B CA 1
ATOM 1329 C C . ASP B 1 88 ? -29.888 -19.600 -18.929 1.00 51.17 662 ASP B C 1
ATOM 1330 O O . ASP B 1 88 ? -30.985 -20.162 -18.795 1.00 50.69 662 ASP B O 1
ATOM 1335 N N . PRO B 1 89 ? -28.904 -20.163 -19.630 1.00 52.71 663 PRO B N 1
ATOM 1336 C CA . PRO B 1 89 ? -29.175 -21.357 -20.431 1.00 56.36 663 PRO B CA 1
ATOM 1337 C C . PRO B 1 89 ? -29.536 -22.534 -19.548 1.00 53.36 663 PRO B C 1
ATOM 1338 O O . PRO B 1 89 ? -29.140 -22.601 -18.370 1.00 53.52 663 PRO B O 1
ATOM 1342 N N . PRO B 1 90 ? -30.274 -23.501 -20.087 1.00 57.97 664 PRO B N 1
ATOM 1343 C CA . PRO B 1 90 ? -30.771 -24.604 -19.256 1.00 52.60 664 PRO B CA 1
ATOM 1344 C C . PRO B 1 90 ? -29.642 -25.489 -18.753 1.00 50.33 664 PRO B C 1
ATOM 1345 O O . PRO B 1 90 ? -28.547 -25.538 -19.315 1.00 51.57 664 PRO B O 1
ATOM 1349 N N . ARG B 1 91 ? -29.930 -26.209 -17.675 1.00 49.25 665 ARG B N 1
ATOM 1350 C CA . ARG B 1 91 ? -28.996 -27.217 -17.199 1.00 41.59 665 ARG B CA 1
ATOM 1351 C C . ARG B 1 91 ? -29.074 -28.453 -18.084 1.00 46.02 665 ARG B C 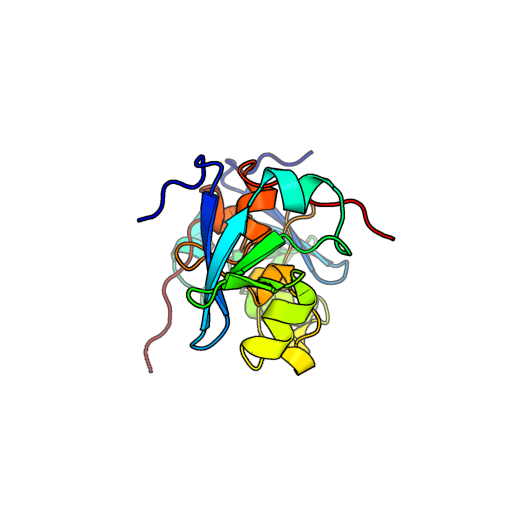1
ATOM 1352 O O . ARG B 1 91 ? -30.085 -28.705 -18.748 1.00 52.03 665 ARG B O 1
ATOM 1360 N N . ILE B 1 92 ? -27.983 -29.209 -18.113 1.00 48.40 666 ILE B N 1
ATOM 1361 C CA . ILE B 1 92 ? -27.972 -30.519 -18.756 1.00 57.42 666 ILE B CA 1
ATOM 1362 C C . ILE B 1 92 ? -28.357 -31.548 -17.700 1.00 67.80 666 ILE B C 1
ATOM 1363 O O . ILE B 1 92 ? -27.708 -31.644 -16.651 1.00 67.07 666 ILE B O 1
ATOM 1368 N N . ARG B 1 93 ? -29.416 -32.309 -17.964 1.00 82.07 667 ARG B N 1
ATOM 1369 C CA . ARG B 1 93 ? -29.935 -33.223 -16.955 1.00 90.95 667 ARG B CA 1
ATOM 1370 C C . ARG B 1 93 ? -29.013 -34.425 -16.766 1.00 92.06 667 ARG B C 1
ATOM 1371 O O . ARG B 1 93 ? -28.287 -34.837 -17.677 1.00 91.69 667 ARG B O 1
ATOM 1379 N N . TYR B 1 94 ? -29.057 -34.984 -15.559 1.00 89.00 668 TYR B N 1
ATOM 1380 C CA . TYR B 1 94 ? -28.193 -36.087 -15.158 1.00 86.48 668 TYR B CA 1
ATOM 1381 C C . TYR B 1 94 ? -28.765 -37.430 -15.593 1.00 86.29 668 TYR B C 1
ATOM 1382 O O . TYR B 1 94 ? -28.076 -38.232 -16.225 1.00 88.31 668 TYR B O 1
#

Sequence (172 aa):
TVDFKAPLLPVTCGGVKGILHKKKLQQGILVKCIQTEDGKWFTPTEFEIKGGHARSKNWRLSVRCGGWPLRWLMENGFLPDPPRITVDFKAPLLPVTCGGVKGILHKKKLQQGILVKCIQTEDGKWFTPTEFEIKGGHARSKNWRLSVRCGGWPLRRWLMENGFLPDPPRIRY

Foldseek 3Di:
DWDLQDQWFWKDAAHFIWIFGQVQVQVAQVGFGTAGPVGDTDRLQRRNVVNPNVVVPDSQQRMDTPNGRVVVCCVVVSGDDHDDD/DWDLQDQWFWKDALRFIWIFGLVQVQVDQVGFGIAGPVGDTHRLQRRNVVNVNNVVVCSQQRMDTPRHRVVVSCVVVSGPDHDDDDD

B-factor: mean 48.0, std 16.95, range [21.55, 125.16]

GO terms:
  GO:0005634 nucleus (C, TAS)
  GO:0006952 def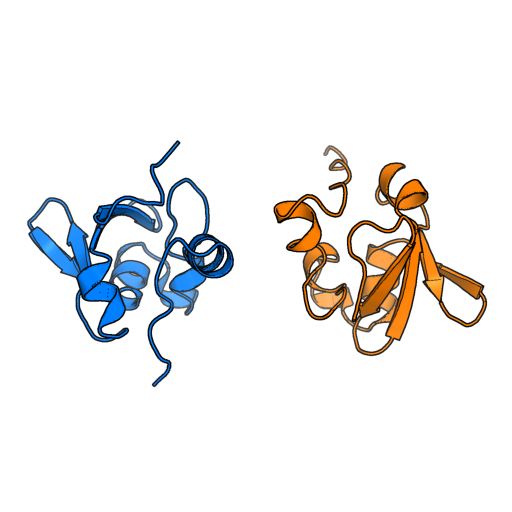ense response (P, TAS)
  GO:0005515 protein binding (F, IPI)
  GO:0005634 nucleus (C, IDA)

Organism: Homo sapiens (NCBI:txid9606)

Nearest PDB structures (foldseek):
  8j71-assembly1_B  TM=1.003E+00  e=4.167E-17  Homo sapiens
  8j70-assembly1_A  TM=1.004E+00  e=7.944E-17  Homo sapiens
  8j71-assembly1_A  TM=9.649E-01  e=3.662E-17  Homo sapiens
  1h5p-assembly1_A  TM=8.167E-01  e=1.190E-09  Homo sapiens
  1ufn-assembly1_A  TM=8.817E-01  e=8.247E-09  Mus musculus

Radius of gyration: 19.33 Å; Cα contacts (8 Å, |Δi|>4): 309; chains: 2; bounding box: 35×38×57 Å